Protein AF-X1EEY7-F1 (afdb_monomer_lite)

InterPro domains:
  IPR001732 UDP-glucose/GDP-mannose dehydrogenase, N-terminal [PF03721] (3-115)
  IPR008927 6-phosphogluconate dehydrogenase-like, C-terminal domain superfamily [SSF48179] (132-230)
  IPR014026 UDP-glucose/GDP-mannose dehydrogenase, dimerisation [PF00984] (133-224)
  IPR017476 UDP-glucose/GDP-mannose dehydrogenase [PIRSF000124] (6-259)
  IPR017476 UDP-glucose/GDP-mannose dehydrogenase [TIGR03026] (6-259)
  IPR028357 UDP-glucose 6-dehydrogenase, bacterial type [PIRSF500134] (2-259)
  IPR036220 UDP-glucose/GDP-mannose dehydrogenase, C-terminal domain superfamily [SSF52413] (233-259)
  IPR036291 NAD(P)-binding domain superfamily [SSF51735] (4-137)

Organism: NCBI:txid412755

Structure (mmCIF, N/CA/C/O backbone):
data_AF-X1EEY7-F1
#
_entry.id   AF-X1EEY7-F1
#
loop_
_atom_site.group_PDB
_atom_site.id
_atom_site.type_symbol
_atom_site.label_atom_id
_atom_site.label_alt_id
_atom_site.label_comp_id
_atom_site.label_asym_id
_atom_site.label_entity_id
_atom_site.label_seq_id
_atom_site.pdbx_PDB_ins_code
_atom_site.Cartn_x
_atom_site.Cartn_y
_atom_site.Cartn_z
_atom_site.occupancy
_atom_site.B_iso_or_equiv
_atom_site.auth_seq_id
_atom_site.auth_comp_id
_atom_site.auth_asym_id
_atom_site.auth_atom_id
_atom_site.pdbx_PDB_model_num
ATOM 1 N N . ASP A 1 1 ? -15.183 20.661 12.993 1.00 86.81 1 ASP A N 1
ATOM 2 C CA . ASP A 1 1 ? -13.852 20.521 13.622 1.00 86.81 1 ASP A CA 1
ATOM 3 C C . ASP A 1 1 ? -13.669 19.060 14.043 1.00 86.81 1 ASP A C 1
ATOM 5 O O . ASP A 1 1 ? -14.588 18.268 13.832 1.00 86.81 1 ASP A O 1
ATOM 9 N N . ILE A 1 2 ? -12.498 18.681 14.572 1.00 89.62 2 ILE A N 1
ATOM 10 C CA . ILE A 1 2 ? -12.224 17.289 14.979 1.00 89.62 2 ILE A CA 1
ATOM 11 C C . ILE A 1 2 ? -13.184 16.852 16.090 1.00 89.62 2 ILE A C 1
ATOM 13 O O . ILE A 1 2 ? -13.829 15.814 15.960 1.00 89.62 2 ILE A O 1
ATOM 17 N N . ARG A 1 3 ? -13.357 17.686 17.124 1.00 94.25 3 ARG A N 1
ATOM 18 C CA . ARG A 1 3 ? -14.270 17.434 18.246 1.00 94.25 3 ARG A CA 1
ATOM 19 C C . ARG A 1 3 ? -15.671 17.030 17.790 1.00 94.25 3 ARG A C 1
ATOM 21 O O . ARG A 1 3 ? -16.150 15.960 18.153 1.00 94.25 3 ARG A O 1
ATOM 28 N N . GLY A 1 4 ? -16.319 17.847 16.958 1.00 95.31 4 GLY A N 1
ATOM 29 C CA . GLY A 1 4 ? -17.667 17.555 16.476 1.00 95.31 4 GLY A CA 1
ATOM 30 C C . GLY A 1 4 ? -17.740 16.284 15.625 1.00 95.31 4 GLY A C 1
ATOM 31 O O . GLY A 1 4 ? -18.769 15.610 15.635 1.00 95.31 4 GLY A O 1
ATOM 32 N N . GLY A 1 5 ? -16.661 15.944 14.910 1.00 94.81 5 GLY A N 1
ATOM 33 C CA . GLY A 1 5 ? -16.537 14.684 14.178 1.00 94.81 5 GLY A CA 1
ATOM 34 C C . GLY A 1 5 ? -16.484 13.472 15.109 1.00 94.81 5 GLY A C 1
ATOM 35 O O . GLY A 1 5 ? -17.208 12.504 14.885 1.00 94.81 5 GLY A O 1
ATOM 36 N N . VAL A 1 6 ? -15.695 13.543 16.182 1.00 95.88 6 VAL A N 1
ATOM 37 C CA . VAL A 1 6 ? -15.567 12.471 17.184 1.00 95.88 6 VAL A CA 1
ATOM 38 C C . VAL A 1 6 ? -16.873 12.283 17.954 1.00 95.88 6 VAL A C 1
ATOM 40 O O . VAL A 1 6 ? -17.399 11.171 18.034 1.00 95.88 6 VAL A O 1
ATOM 43 N N . GLU A 1 7 ? -17.447 13.371 18.470 1.00 95.44 7 GLU A N 1
ATOM 44 C CA . GLU A 1 7 ? -18.619 13.311 19.346 1.00 95.44 7 GLU A CA 1
ATOM 45 C C . GLU A 1 7 ? -19.857 12.717 18.646 1.00 95.44 7 GLU A C 1
ATOM 47 O O . GLU A 1 7 ? -20.638 12.009 19.288 1.00 95.44 7 GLU A O 1
ATOM 52 N N . LYS A 1 8 ? -20.020 12.961 17.336 1.00 96.81 8 LYS A N 1
ATOM 53 C CA . LYS A 1 8 ? -21.195 12.556 16.535 1.00 96.81 8 LYS A CA 1
ATOM 54 C C . LYS A 1 8 ? -21.055 11.221 15.807 1.00 96.81 8 LYS A C 1
ATOM 56 O O . LYS A 1 8 ? -22.048 10.724 15.280 1.00 96.81 8 LYS A O 1
ATOM 61 N N . SER A 1 9 ? -19.853 10.659 15.739 1.00 97.00 9 SER A N 1
ATOM 62 C CA . SER A 1 9 ? -19.590 9.458 14.938 1.00 97.00 9 SER A CA 1
ATOM 63 C C . SER A 1 9 ? -19.430 8.233 15.825 1.00 97.00 9 SER A C 1
ATOM 65 O O . SER A 1 9 ? -18.922 8.347 16.933 1.00 97.00 9 SER A O 1
ATOM 67 N N . LEU A 1 10 ? -19.839 7.057 15.346 1.00 97.62 10 LEU A N 1
ATOM 68 C CA . LEU A 1 10 ? -19.473 5.777 15.969 1.00 97.62 10 LEU A CA 1
ATOM 69 C C . LEU A 1 10 ? -18.104 5.294 15.470 1.00 97.62 10 LEU A C 1
ATOM 71 O O . LEU A 1 10 ? -17.319 4.759 16.245 1.00 97.62 10 LEU A O 1
ATOM 75 N N . VAL A 1 11 ? -17.814 5.514 14.185 1.00 98.19 11 VAL A N 1
ATOM 76 C CA . VAL A 1 11 ? -16.543 5.167 13.538 1.00 98.19 11 VAL A CA 1
ATOM 77 C C . VAL A 1 11 ? -15.822 6.450 13.140 1.00 98.19 11 VAL A C 1
ATOM 79 O O . VAL A 1 11 ? -16.415 7.312 12.493 1.00 98.19 11 VAL A O 1
ATOM 82 N N . VAL A 1 12 ? -14.547 6.574 13.504 1.00 98.00 12 VAL A N 1
ATOM 83 C CA . VAL A 1 12 ? -13.694 7.719 13.163 1.00 98.00 12 VAL A CA 1
ATOM 84 C C . VAL A 1 12 ? -12.530 7.224 12.314 1.00 98.00 12 VAL A C 1
ATOM 86 O O . VAL A 1 12 ? -11.718 6.429 12.782 1.00 98.00 12 VAL A O 1
ATOM 89 N N . PHE A 1 13 ? -12.445 7.686 11.065 1.00 98.19 13 PHE A N 1
ATOM 90 C CA . PHE A 1 13 ? -11.353 7.313 10.168 1.00 98.19 13 PHE A CA 1
ATOM 91 C C . PHE A 1 13 ? -10.156 8.252 10.302 1.00 98.19 13 PHE A C 1
ATOM 93 O O . PHE A 1 13 ? -10.288 9.462 10.123 1.00 98.19 13 PHE A O 1
ATOM 100 N N . ILE A 1 14 ? -8.973 7.678 10.513 1.00 97.94 14 ILE A N 1
ATOM 101 C CA . ILE A 1 14 ? -7.696 8.381 10.377 1.00 97.94 14 ILE A CA 1
ATOM 102 C C . ILE A 1 14 ? -7.201 8.162 8.946 1.00 97.94 14 ILE A C 1
ATOM 104 O O . ILE A 1 14 ? -6.784 7.061 8.587 1.00 97.94 14 ILE A O 1
ATOM 108 N N . ALA A 1 15 ? -7.300 9.203 8.118 1.00 96.81 15 ALA A N 1
ATOM 109 C CA . ALA A 1 15 ? -6.970 9.167 6.689 1.00 96.81 15 ALA A CA 1
ATOM 110 C C . ALA A 1 15 ? -5.992 10.284 6.279 1.00 96.81 15 ALA A C 1
ATOM 112 O O . ALA A 1 15 ? -6.011 10.763 5.147 1.00 96.81 15 ALA A O 1
ATOM 113 N N . VAL A 1 16 ? -5.156 10.731 7.217 1.00 96.31 16 VAL A N 1
ATOM 114 C CA . VAL A 1 16 ? -4.113 11.736 6.970 1.00 96.31 16 VAL A CA 1
ATOM 115 C C . VAL A 1 16 ? -2.926 11.139 6.212 1.00 96.31 16 VAL A C 1
ATOM 117 O O . VAL A 1 16 ? -2.696 9.927 6.234 1.00 96.31 16 VAL A O 1
ATOM 120 N N . GLY A 1 17 ? -2.157 11.990 5.536 1.00 91.62 17 GLY A N 1
ATOM 121 C CA . GLY A 1 17 ? -0.940 11.573 4.846 1.00 91.62 17 GLY A CA 1
ATOM 122 C C . GLY A 1 17 ? 0.158 11.124 5.814 1.00 91.62 17 GLY A C 1
ATOM 123 O O . GLY A 1 17 ? 0.281 11.639 6.922 1.00 91.62 17 GLY A O 1
ATOM 124 N N . THR A 1 18 ? 0.980 10.180 5.364 1.00 90.44 18 THR A N 1
ATOM 125 C CA . THR A 1 18 ? 2.138 9.642 6.100 1.00 90.44 18 THR A CA 1
ATOM 126 C C . THR A 1 18 ? 3.408 9.802 5.257 1.00 90.44 18 THR A C 1
ATOM 128 O O . THR A 1 18 ? 3.919 8.813 4.738 1.00 90.44 18 THR A O 1
ATOM 131 N N . PRO A 1 19 ? 3.875 11.027 4.961 1.00 88.06 19 PRO A N 1
ATOM 132 C CA . PRO A 1 19 ? 4.985 11.237 4.025 1.00 88.06 19 PRO A CA 1
ATOM 133 C C . PRO A 1 19 ? 6.255 10.483 4.452 1.00 88.06 19 PRO A C 1
ATOM 135 O O . PRO A 1 19 ? 6.424 10.152 5.624 1.00 88.06 19 PRO A O 1
ATOM 138 N N . SER A 1 20 ? 7.147 10.193 3.505 1.00 84.56 20 SER A N 1
ATOM 139 C CA . SER A 1 20 ? 8.456 9.620 3.837 1.00 84.56 20 SER A CA 1
ATOM 140 C C . SER A 1 20 ? 9.342 10.651 4.533 1.00 84.56 20 SER A C 1
ATOM 142 O O . SER A 1 20 ? 9.378 11.815 4.132 1.00 84.56 20 SER A O 1
ATOM 144 N N . ARG A 1 21 ? 10.089 10.208 5.542 1.00 86.31 21 ARG A N 1
ATOM 145 C CA . ARG A 1 21 ? 11.216 10.939 6.127 1.00 86.31 21 ARG A CA 1
ATOM 146 C C . ARG A 1 21 ? 12.471 10.774 5.266 1.00 86.31 21 ARG A C 1
ATOM 148 O O . ARG A 1 21 ? 12.496 9.967 4.338 1.00 86.31 21 ARG A O 1
ATOM 155 N N . GLU A 1 22 ? 13.519 11.533 5.587 1.00 81.75 22 GLU A N 1
ATOM 156 C CA . GLU A 1 22 ? 14.812 11.476 4.883 1.00 81.75 22 GLU A CA 1
ATOM 157 C C . GLU A 1 22 ? 15.462 10.084 4.933 1.00 81.75 22 GLU A C 1
ATOM 159 O O . GLU A 1 22 ? 16.119 9.679 3.978 1.00 81.75 22 GLU A O 1
ATOM 164 N N . ASP A 1 23 ? 15.239 9.336 6.016 1.00 78.81 23 ASP A N 1
ATOM 165 C CA . ASP A 1 23 ? 15.723 7.962 6.199 1.00 78.81 23 ASP A CA 1
ATOM 166 C C . ASP A 1 23 ? 14.853 6.899 5.498 1.00 78.81 23 ASP A C 1
ATOM 168 O O . ASP A 1 23 ? 15.197 5.721 5.508 1.00 78.81 23 ASP A O 1
ATOM 172 N N . GLY A 1 24 ? 13.749 7.306 4.861 1.00 77.12 24 GLY A N 1
ATOM 173 C CA . GLY A 1 24 ? 12.798 6.423 4.186 1.00 77.12 24 GLY A CA 1
ATOM 174 C C . GLY A 1 24 ? 11.622 5.958 5.051 1.00 77.12 24 GLY A C 1
ATOM 175 O O . GLY A 1 24 ? 10.662 5.409 4.499 1.00 77.12 24 GLY A O 1
ATOM 176 N N . SER A 1 25 ? 11.638 6.234 6.358 1.00 82.88 25 SER A N 1
ATOM 177 C CA . SER A 1 25 ? 10.576 5.818 7.282 1.00 82.88 25 SER A CA 1
ATOM 178 C C . SER A 1 25 ? 9.286 6.605 7.063 1.00 82.88 25 SER A C 1
ATOM 180 O O . SER A 1 25 ? 9.287 7.707 6.509 1.00 82.88 25 SER A O 1
ATOM 182 N N . ALA A 1 26 ? 8.151 6.052 7.494 1.00 87.50 26 ALA A N 1
ATOM 183 C CA . ALA A 1 26 ? 6.881 6.767 7.434 1.00 87.50 26 ALA A CA 1
ATOM 184 C C . ALA A 1 26 ? 6.789 7.809 8.558 1.00 87.50 26 ALA A C 1
ATOM 186 O O . ALA A 1 26 ? 6.989 7.502 9.735 1.00 87.50 26 ALA A O 1
ATOM 187 N N . ASP A 1 27 ? 6.419 9.039 8.215 1.00 91.50 27 ASP A N 1
ATOM 188 C CA . ASP A 1 27 ? 6.186 10.082 9.200 1.00 91.50 27 ASP A CA 1
ATOM 189 C C . ASP A 1 27 ? 4.789 9.972 9.825 1.00 91.50 27 ASP A 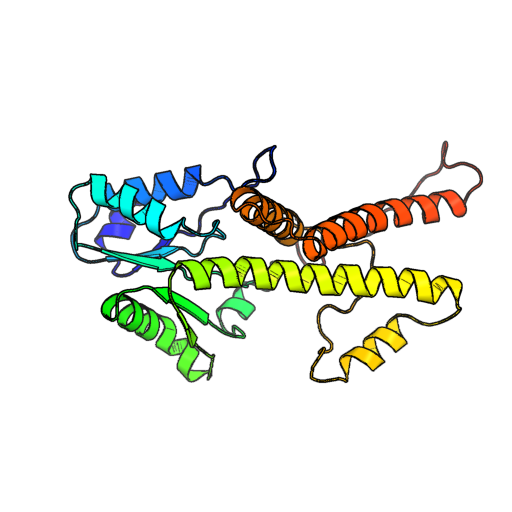C 1
ATOM 191 O O . ASP A 1 27 ? 3.773 10.242 9.181 1.00 91.50 27 ASP A O 1
ATOM 195 N N . LEU A 1 28 ? 4.752 9.586 11.102 1.00 95.12 28 LEU A N 1
ATOM 196 C CA . LEU A 1 28 ? 3.519 9.349 11.859 1.00 95.12 28 LEU A CA 1
ATOM 197 C C . LEU A 1 28 ? 3.003 10.564 12.642 1.00 95.12 28 LEU A C 1
ATOM 199 O O . LEU A 1 28 ? 1.960 10.454 13.277 1.00 95.12 28 LEU A O 1
ATOM 203 N N . ARG A 1 29 ? 3.669 11.727 12.582 1.00 96.69 29 ARG A N 1
ATOM 204 C CA . ARG A 1 29 ? 3.283 12.914 13.377 1.00 96.69 29 ARG A CA 1
ATOM 205 C C . ARG A 1 29 ? 1.808 13.289 13.219 1.00 96.69 29 ARG A C 1
ATOM 207 O O . ARG A 1 29 ? 1.121 13.480 14.212 1.00 96.69 29 ARG A O 1
ATOM 214 N N . TYR A 1 30 ? 1.300 13.299 11.988 1.00 96.56 30 TYR A N 1
ATOM 215 C CA . TYR A 1 30 ? -0.105 13.621 11.721 1.00 96.56 30 TYR A CA 1
ATOM 216 C C . TYR A 1 30 ? -1.076 12.565 12.264 1.00 96.56 30 TYR A C 1
ATOM 218 O O . TYR A 1 30 ? -2.175 12.898 12.699 1.00 96.56 30 TYR A O 1
ATOM 226 N N . VAL A 1 31 ? -0.685 11.287 12.235 1.00 97.62 31 VAL A N 1
ATOM 227 C CA . VAL A 1 31 ? -1.483 10.191 12.805 1.00 97.62 31 VAL A CA 1
ATOM 228 C C . VAL A 1 31 ? -1.536 10.329 14.325 1.00 97.62 31 VAL A C 1
ATOM 230 O O . VAL A 1 31 ? -2.613 10.220 14.904 1.00 97.62 31 VAL A O 1
ATOM 233 N N . ASP A 1 32 ? -0.396 10.629 14.948 1.00 97.94 32 ASP A N 1
ATOM 234 C CA . ASP A 1 32 ? -0.280 10.829 16.392 1.00 97.94 32 ASP A CA 1
ATOM 235 C C . ASP A 1 32 ? -1.102 12.035 16.868 1.00 97.94 32 ASP A C 1
ATOM 237 O O . ASP A 1 32 ? -1.829 11.930 17.852 1.00 97.94 32 ASP A O 1
ATOM 241 N N . GLU A 1 33 ? -1.029 13.162 16.152 1.00 97.25 33 GLU A N 1
ATOM 242 C CA . GLU A 1 33 ? -1.806 14.375 16.442 1.00 97.25 33 GLU A CA 1
ATOM 243 C C . GLU A 1 33 ? -3.316 14.115 16.362 1.00 97.25 33 GLU A C 1
ATOM 245 O O . GLU A 1 33 ? -4.068 14.514 17.252 1.00 97.25 33 GLU A O 1
ATOM 250 N N . VAL A 1 34 ? -3.772 13.405 15.323 1.00 97.38 34 VAL A N 1
ATOM 251 C CA . VAL A 1 34 ? -5.188 13.041 15.186 1.00 97.38 34 VAL A CA 1
ATOM 252 C C . VAL A 1 34 ? -5.614 12.057 16.276 1.00 97.38 34 VAL A C 1
ATOM 254 O O . VAL A 1 34 ? -6.701 12.211 16.825 1.00 97.38 34 VAL A O 1
AT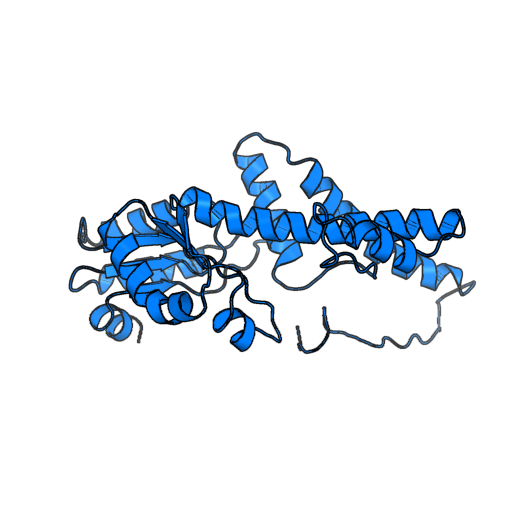OM 257 N N . ALA A 1 35 ? -4.783 11.069 16.617 1.00 97.44 35 ALA A N 1
ATOM 258 C CA . ALA A 1 35 ? -5.074 10.129 17.698 1.00 97.44 35 ALA A CA 1
ATOM 259 C C . ALA A 1 35 ? -5.196 10.839 19.058 1.00 97.44 35 ALA A C 1
ATOM 261 O O . ALA A 1 35 ? -6.116 10.542 19.820 1.00 97.44 35 ALA A O 1
ATOM 262 N N . ASP A 1 36 ? -4.317 11.806 19.338 1.00 97.38 36 ASP A N 1
ATOM 263 C CA . ASP A 1 36 ? -4.363 12.611 20.561 1.00 97.38 36 ASP A CA 1
ATOM 264 C C . ASP A 1 36 ? -5.651 13.442 20.641 1.00 97.38 36 ASP A C 1
ATOM 266 O O . ASP A 1 36 ? -6.349 13.411 21.654 1.00 97.38 36 ASP A O 1
ATOM 270 N N . GLU A 1 37 ? -6.029 14.115 19.550 1.00 96.81 37 GLU A N 1
ATOM 271 C CA . GLU A 1 37 ? -7.287 14.865 19.488 1.00 96.81 37 GLU A CA 1
ATOM 272 C C . GLU A 1 37 ? -8.516 13.958 19.615 1.00 96.81 37 GLU A C 1
ATOM 274 O O . GLU A 1 37 ? -9.473 14.321 20.296 1.00 96.81 37 GLU A O 1
ATOM 279 N N . ILE A 1 38 ? -8.505 12.760 19.018 1.00 96.69 38 ILE A N 1
ATOM 280 C CA . ILE A 1 38 ? -9.591 11.795 19.223 1.00 96.69 38 ILE A CA 1
ATOM 281 C C . ILE A 1 38 ? -9.718 11.467 20.711 1.00 96.69 38 ILE A C 1
ATOM 283 O O . ILE A 1 38 ? -10.820 11.585 21.245 1.00 96.69 38 ILE A O 1
ATOM 287 N N . GLY A 1 39 ? -8.612 11.130 21.383 1.00 96.19 39 GLY A N 1
ATOM 288 C CA . GLY A 1 39 ? -8.602 10.807 22.810 1.00 96.19 39 GLY A CA 1
ATOM 289 C C . GLY A 1 39 ? -9.163 11.922 23.694 1.00 96.19 39 GLY A C 1
ATOM 290 O O . GLY A 1 39 ? -9.991 11.644 24.559 1.00 96.19 39 GLY A O 1
ATOM 291 N N . ARG A 1 40 ? -8.805 13.185 23.425 1.00 95.56 40 ARG A N 1
ATOM 292 C CA . ARG A 1 40 ? -9.319 14.358 24.163 1.00 95.56 40 ARG A CA 1
ATOM 293 C C . ARG A 1 40 ? -10.832 14.541 24.067 1.00 95.56 40 ARG A C 1
ATOM 295 O O . ARG A 1 40 ? -11.436 15.081 24.991 1.00 95.56 40 ARG A O 1
ATOM 302 N N . HIS A 1 41 ? -11.435 14.139 22.947 1.00 95.94 41 HIS A N 1
ATOM 303 C CA . HIS A 1 41 ? -12.849 14.402 22.644 1.00 95.94 41 HIS A CA 1
ATOM 304 C C . HIS A 1 41 ? -13.726 13.144 22.686 1.00 95.94 41 HIS A C 1
ATOM 306 O O . HIS A 1 41 ? -14.882 13.189 22.255 1.00 95.94 41 HIS A O 1
ATOM 312 N N . LEU A 1 42 ? -13.214 12.015 23.190 1.00 95.62 42 LEU A N 1
ATOM 313 C CA . LEU A 1 42 ? -14.015 10.806 23.373 1.00 95.62 42 LEU A CA 1
ATOM 314 C C . LEU A 1 42 ? -15.174 11.067 24.346 1.00 95.62 42 LEU A C 1
ATOM 316 O O . LEU A 1 42 ? -14.983 11.475 25.487 1.00 95.62 42 LEU A O 1
ATOM 320 N N . ASN A 1 43 ? -16.398 10.790 23.892 1.00 94.12 43 ASN A N 1
ATOM 321 C CA . ASN A 1 43 ? -17.637 11.002 24.650 1.00 94.12 43 ASN A CA 1
ATOM 322 C C . ASN A 1 43 ? -18.489 9.726 24.798 1.00 94.12 43 ASN A C 1
ATOM 324 O O . ASN A 1 43 ? -19.680 9.797 25.096 1.00 94.12 43 ASN A O 1
ATOM 328 N N . GLY A 1 44 ? -17.900 8.560 24.538 1.00 94.94 44 GLY A N 1
ATOM 329 C CA . GLY A 1 44 ? -18.561 7.256 24.525 1.00 94.94 44 GLY A CA 1
ATOM 330 C C . GLY A 1 44 ? -17.776 6.261 23.676 1.00 94.94 44 GLY A C 1
ATOM 331 O O . GLY A 1 44 ? -16.727 6.616 23.144 1.00 94.94 44 GLY A O 1
ATOM 332 N N . TYR A 1 45 ? -18.290 5.036 23.534 1.00 97.31 45 TYR A N 1
ATOM 333 C CA . TYR A 1 45 ? -17.617 4.003 22.744 1.00 97.31 45 TYR A CA 1
ATOM 334 C C . TYR A 1 45 ? -17.448 4.419 21.271 1.00 97.31 45 TYR A C 1
ATOM 336 O O . TYR A 1 45 ? -18.428 4.828 20.638 1.00 97.31 45 TYR A O 1
ATOM 344 N N . LYS A 1 46 ? -16.234 4.280 20.721 1.00 97.75 46 LYS A N 1
ATOM 345 C CA . LYS A 1 46 ? -15.907 4.549 19.307 1.00 97.75 46 LYS A CA 1
ATOM 346 C C . LYS A 1 46 ? -15.075 3.432 18.677 1.00 97.75 46 LYS A C 1
ATOM 348 O O . LYS A 1 46 ? -14.319 2.741 19.347 1.00 97.75 46 LYS A O 1
ATOM 353 N N . VAL A 1 47 ? -15.133 3.326 17.356 1.00 98.31 47 VAL A N 1
ATOM 354 C CA . VAL A 1 47 ? -14.171 2.555 16.560 1.00 98.31 47 VAL A CA 1
ATOM 355 C C . VAL A 1 47 ? -13.238 3.529 15.847 1.00 98.31 47 VAL A C 1
ATOM 357 O O . VAL A 1 47 ? -13.684 4.329 15.025 1.00 98.31 47 VAL A O 1
ATOM 360 N N . ILE A 1 48 ? -11.946 3.472 16.154 1.00 98.19 48 ILE A N 1
ATOM 361 C CA . ILE A 1 48 ? -10.914 4.301 15.524 1.00 98.19 48 ILE A CA 1
ATOM 362 C C . ILE A 1 48 ? -10.288 3.487 14.393 1.00 98.19 48 ILE A C 1
ATOM 364 O O . ILE A 1 48 ? -9.546 2.539 14.639 1.00 98.19 48 ILE A O 1
ATOM 368 N N . ALA A 1 49 ? -10.617 3.834 13.150 1.00 98.38 49 ALA A N 1
ATOM 369 C CA . ALA A 1 49 ? -10.227 3.081 11.965 1.00 98.38 49 ALA A CA 1
ATOM 370 C C . ALA A 1 49 ? -9.106 3.784 11.187 1.00 98.38 49 ALA A C 1
ATOM 372 O O . ALA A 1 49 ? -9.314 4.814 10.544 1.00 98.38 49 ALA A O 1
ATOM 373 N N . THR A 1 50 ? -7.913 3.206 11.182 1.00 98.44 50 THR A N 1
ATOM 374 C CA . THR A 1 50 ? -6.776 3.728 10.425 1.00 98.44 50 THR A CA 1
ATOM 375 C C . THR A 1 50 ? -6.885 3.326 8.959 1.00 98.44 50 THR A C 1
ATOM 377 O O . THR A 1 50 ? -6.778 2.151 8.609 1.00 98.44 50 THR A O 1
ATOM 380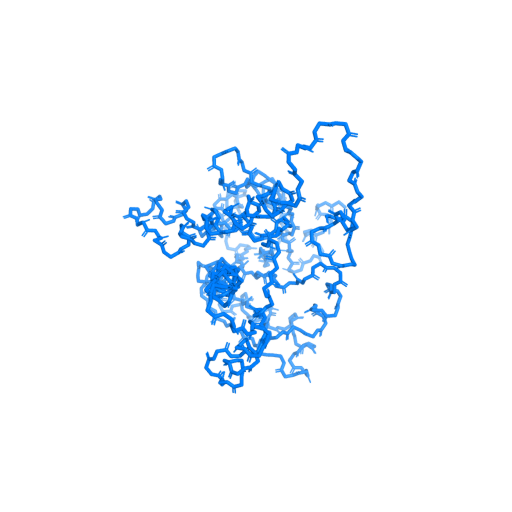 N N . LYS A 1 51 ? -7.109 4.322 8.098 1.00 97.56 51 LYS A N 1
ATOM 381 C CA . LYS A 1 51 ? -7.101 4.201 6.635 1.00 97.56 51 LYS A CA 1
ATOM 382 C C . LYS A 1 51 ? -5.731 4.535 6.044 1.00 97.56 51 LYS A C 1
ATOM 384 O O . LYS A 1 51 ? -5.353 3.966 5.022 1.00 97.56 51 LYS A O 1
ATOM 389 N N . SER A 1 52 ? -5.021 5.473 6.676 1.00 96.00 52 SER A N 1
ATOM 390 C CA . SER A 1 52 ? -3.664 5.879 6.314 1.00 96.00 52 SER A CA 1
ATOM 391 C C . SER A 1 52 ? -2.742 4.668 6.172 1.00 96.00 52 SER A C 1
ATOM 393 O O . SER A 1 52 ? -2.785 3.751 6.991 1.00 96.00 52 SER A O 1
ATOM 395 N N 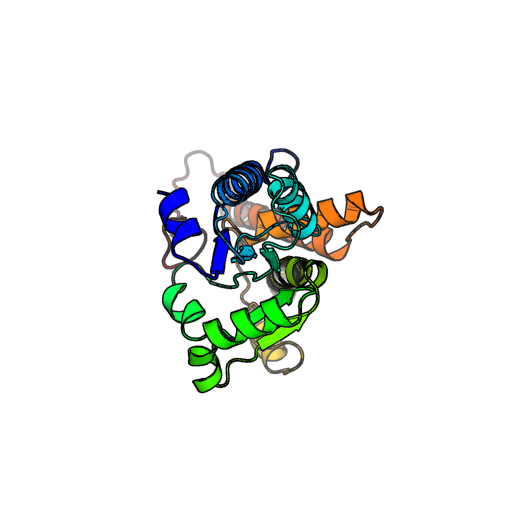. THR A 1 53 ? -1.870 4.675 5.162 1.00 93.12 53 THR A N 1
ATOM 396 C CA . THR A 1 53 ? -0.798 3.677 5.063 1.00 93.12 53 THR A CA 1
ATOM 397 C C . THR A 1 53 ? 0.213 3.936 6.173 1.00 93.12 53 THR A C 1
ATOM 399 O O . THR A 1 53 ? 0.923 4.943 6.137 1.00 93.12 53 THR A O 1
ATOM 402 N N . VAL A 1 54 ? 0.256 3.052 7.162 1.00 94.69 54 VAL A N 1
ATOM 403 C CA . VAL A 1 54 ? 1.081 3.183 8.367 1.00 94.69 54 VAL A CA 1
ATOM 404 C C . VAL A 1 54 ? 1.900 1.912 8.598 1.00 94.69 54 VAL A C 1
ATOM 406 O O . VAL A 1 54 ? 1.389 0.836 8.279 1.00 94.69 54 VAL A O 1
ATOM 409 N N . PRO A 1 55 ? 3.128 2.001 9.153 1.00 92.50 55 PRO A N 1
ATOM 410 C CA . PRO A 1 55 ? 3.943 0.844 9.521 1.00 92.50 55 PRO A CA 1
ATOM 411 C C . PRO A 1 55 ? 3.225 -0.114 10.472 1.00 92.50 55 PRO A C 1
ATOM 413 O O . PRO A 1 55 ? 2.314 0.283 11.204 1.00 92.50 55 PRO A O 1
ATOM 416 N N . ILE A 1 56 ? 3.685 -1.366 10.492 1.00 94.00 56 ILE A N 1
ATOM 417 C CA . ILE A 1 56 ? 3.153 -2.395 11.384 1.00 94.00 56 ILE A CA 1
ATOM 418 C C . ILE A 1 56 ? 3.361 -1.965 12.847 1.00 94.00 56 ILE A C 1
ATOM 420 O O . ILE A 1 56 ? 4.439 -1.502 13.210 1.00 94.00 56 ILE A O 1
ATOM 424 N N . GLY A 1 57 ? 2.325 -2.113 13.676 1.00 93.12 57 GLY A N 1
ATOM 425 C CA . GLY A 1 57 ? 2.325 -1.720 15.091 1.00 93.12 57 GLY A CA 1
ATOM 426 C C . GLY A 1 57 ? 1.795 -0.305 15.345 1.00 93.12 57 GLY A C 1
ATOM 427 O O . GLY A 1 57 ? 1.705 0.134 16.494 1.00 93.12 57 GLY A O 1
ATOM 428 N N . THR A 1 58 ? 1.388 0.420 14.300 1.00 96.12 58 THR A N 1
ATOM 429 C CA . THR A 1 58 ? 0.806 1.760 14.467 1.00 96.12 58 THR A CA 1
ATOM 430 C C . THR A 1 58 ? -0.542 1.704 15.185 1.00 96.12 58 THR A C 1
ATOM 432 O O . THR A 1 58 ? -0.857 2.613 15.952 1.00 96.12 58 THR A O 1
ATOM 435 N N . GLY A 1 59 ? -1.322 0.635 15.018 1.00 97.00 59 GLY A N 1
ATOM 436 C CA . GLY A 1 59 ? -2.538 0.442 15.808 1.00 97.00 59 GLY A CA 1
ATOM 437 C C . GLY A 1 59 ? -2.300 0.436 17.326 1.00 97.00 59 GLY A C 1
ATOM 438 O O . GLY A 1 59 ? -3.030 1.109 18.057 1.00 97.00 59 GLY A O 1
ATOM 439 N N . ASP A 1 60 ? -1.242 -0.228 17.798 1.00 96.44 60 ASP A N 1
ATOM 440 C CA . ASP A 1 60 ? -0.871 -0.237 19.222 1.00 96.44 60 ASP A CA 1
ATOM 441 C C . ASP A 1 60 ? -0.382 1.139 19.684 1.00 96.44 60 ASP A C 1
ATOM 443 O O . ASP A 1 60 ? -0.711 1.597 20.780 1.00 96.44 60 ASP A O 1
ATOM 447 N N . ARG A 1 61 ? 0.348 1.851 18.818 1.00 97.44 61 ARG A N 1
ATOM 448 C CA . ARG A 1 61 ? 0.758 3.238 19.070 1.00 97.44 61 ARG A CA 1
ATOM 449 C C . ARG A 1 61 ? -0.449 4.159 19.254 1.00 97.44 61 ARG A C 1
ATOM 451 O O . ARG A 1 61 ? -0.484 4.917 20.222 1.00 97.44 61 ARG A O 1
ATOM 458 N N . ILE A 1 62 ? -1.436 4.084 18.358 1.00 97.56 62 ILE A N 1
ATOM 459 C CA . ILE A 1 62 ? -2.679 4.866 18.440 1.00 97.56 62 ILE A CA 1
ATOM 460 C C . ILE A 1 62 ? -3.415 4.538 19.736 1.00 97.56 62 ILE A C 1
ATOM 462 O O . ILE A 1 62 ? -3.810 5.453 20.456 1.00 97.56 62 ILE A O 1
ATOM 466 N N . ARG A 1 63 ? -3.544 3.247 20.066 1.00 97.00 63 ARG A N 1
ATOM 467 C CA . ARG A 1 63 ? -4.157 2.798 21.319 1.00 97.00 63 ARG A CA 1
ATOM 468 C C . ARG A 1 63 ? -3.493 3.457 22.529 1.00 97.00 63 ARG A C 1
ATOM 470 O O . ARG A 1 63 ? -4.174 4.134 23.293 1.00 97.00 63 ARG A O 1
ATOM 477 N N . GLY A 1 64 ? -2.168 3.366 22.631 1.00 96.88 64 GLY A N 1
ATOM 478 C CA . GLY A 1 64 ? -1.418 3.959 23.737 1.00 96.88 64 GLY A CA 1
ATOM 479 C C . GLY A 1 64 ? -1.461 5.492 23.788 1.00 96.88 64 GLY A C 1
ATOM 480 O O . GLY A 1 64 ? -1.261 6.068 24.854 1.00 96.88 64 GLY A O 1
ATOM 481 N N . ILE A 1 65 ? -1.707 6.188 22.672 1.00 97.44 65 ILE A N 1
ATOM 482 C CA . ILE A 1 65 ? -1.929 7.645 22.671 1.00 97.44 65 ILE A CA 1
ATOM 483 C C . ILE A 1 65 ? -3.310 7.973 23.242 1.00 97.44 65 ILE A C 1
ATOM 485 O O . ILE A 1 65 ? -3.420 8.832 24.113 1.00 97.44 65 ILE A O 1
ATOM 489 N N . VAL A 1 66 ? -4.348 7.274 22.784 1.00 96.81 66 VAL A N 1
ATOM 490 C CA . VAL A 1 66 ? -5.736 7.520 23.197 1.00 96.81 66 VAL A CA 1
ATOM 491 C C . VAL A 1 66 ? -5.951 7.164 24.675 1.00 96.81 66 VAL A C 1
ATOM 493 O O . VAL A 1 66 ? -6.600 7.919 25.396 1.00 96.81 66 VAL A O 1
ATOM 496 N N . GLU A 1 67 ? -5.349 6.075 25.164 1.00 95.75 67 GLU A N 1
ATOM 497 C CA . GLU A 1 67 ? -5.446 5.634 26.569 1.00 95.75 67 GLU A CA 1
ATOM 498 C C . GLU A 1 67 ? -4.876 6.657 27.569 1.00 95.75 67 GLU A C 1
ATOM 500 O O . GLU A 1 67 ? -5.363 6.757 28.695 1.00 95.75 67 GLU A O 1
ATOM 505 N N . LYS A 1 68 ? -3.926 7.516 27.161 1.00 95.81 68 LYS A N 1
ATOM 506 C CA . LYS A 1 68 ? -3.392 8.595 28.024 1.00 95.81 68 LYS A CA 1
ATOM 507 C C . LYS A 1 68 ? -4.454 9.596 28.477 1.00 95.81 68 LYS A C 1
ATOM 509 O O . LYS A 1 68 ? -4.238 10.293 29.466 1.00 95.81 68 LYS A O 1
ATOM 514 N N . HIS A 1 69 ? -5.587 9.659 27.781 1.00 94.75 69 HIS A N 1
ATOM 515 C CA . HIS A 1 69 ? -6.717 10.522 28.127 1.00 94.75 69 HIS A CA 1
ATOM 516 C C . HIS A 1 69 ? -7.713 9.854 29.091 1.00 94.75 69 HIS A C 1
ATOM 518 O O . HIS A 1 69 ? -8.782 10.401 29.342 1.00 94.75 69 HIS A O 1
ATOM 524 N N . GLY A 1 70 ? -7.378 8.684 29.656 1.00 84.44 70 GLY A N 1
ATOM 525 C CA . GLY A 1 70 ? -8.223 7.970 30.623 1.00 84.44 70 GLY A CA 1
ATOM 526 C C . GLY A 1 70 ? -9.456 7.317 29.994 1.00 84.44 70 GLY A C 1
ATOM 527 O O . GLY A 1 70 ? -10.458 7.093 30.670 1.00 84.44 70 GLY A O 1
ATOM 528 N N . ALA A 1 71 ? -9.396 7.039 28.691 1.00 80.69 71 ALA A N 1
ATOM 529 C CA . ALA A 1 71 ? -10.495 6.501 27.897 1.00 80.69 71 ALA A CA 1
ATOM 530 C C . ALA A 1 71 ? -10.424 4.972 27.726 1.00 80.69 71 ALA A C 1
ATOM 532 O O . ALA A 1 71 ? -10.890 4.424 26.720 1.00 80.69 71 ALA A O 1
ATOM 533 N N . ASP A 1 72 ? -9.835 4.273 28.699 1.00 78.56 72 ASP A N 1
ATOM 534 C CA . ASP A 1 72 ? -9.710 2.818 28.680 1.00 78.56 72 ASP A CA 1
ATOM 535 C C . ASP A 1 72 ? -11.089 2.171 28.474 1.00 78.56 72 ASP A C 1
ATOM 537 O O . ASP A 1 72 ? -12.062 2.505 29.155 1.00 78.56 72 ASP A O 1
ATOM 541 N N . LYS A 1 73 ? -11.185 1.222 27.534 1.00 82.75 73 LYS A N 1
ATOM 542 C CA . LYS A 1 73 ? -12.429 0.515 27.145 1.00 82.75 73 LYS A CA 1
ATOM 543 C C . LYS A 1 73 ? -13.501 1.368 26.449 1.00 82.75 73 LYS A C 1
ATOM 545 O O . LYS A 1 73 ? -14.569 0.842 26.137 1.00 82.75 73 LYS A O 1
ATOM 550 N N . LEU A 1 74 ? -13.246 2.646 26.166 1.00 92.50 74 LEU A N 1
ATOM 551 C CA . LEU A 1 74 ? -14.159 3.500 25.391 1.00 92.50 74 LEU A CA 1
ATOM 552 C C . LEU A 1 74 ? -13.879 3.462 23.886 1.00 92.50 74 LEU A C 1
ATOM 554 O O . LEU A 1 74 ? -14.471 4.228 23.129 1.00 92.50 74 LEU A O 1
ATOM 558 N N . PHE A 1 75 ? -12.984 2.597 23.420 1.00 97.31 75 PHE A N 1
ATOM 559 C CA . PHE A 1 75 ? -12.723 2.479 21.997 1.00 97.31 75 PHE A CA 1
ATOM 560 C C . PHE A 1 75 ? -12.084 1.149 21.613 1.00 97.31 75 PHE A C 1
ATOM 562 O O . PHE A 1 75 ? -11.482 0.462 22.438 1.00 97.31 75 PHE A O 1
ATOM 569 N N . ASP A 1 76 ? -12.168 0.846 20.323 1.00 97.88 76 ASP A N 1
ATOM 570 C CA . ASP A 1 76 ? -11.361 -0.170 19.660 1.00 97.88 76 ASP A CA 1
ATOM 571 C C . ASP A 1 76 ? -10.584 0.441 18.494 1.00 97.88 76 ASP A C 1
ATOM 573 O O . ASP A 1 76 ? -11.070 1.348 17.813 1.00 97.88 76 ASP A O 1
ATOM 577 N N . VAL A 1 77 ? -9.379 -0.077 18.250 1.00 97.88 77 VAL A N 1
ATOM 578 C CA . VAL A 1 77 ? -8.555 0.296 17.096 1.00 97.88 77 VAL A CA 1
ATOM 579 C C . VAL A 1 77 ? -8.738 -0.729 15.987 1.00 97.88 77 VAL A C 1
ATOM 581 O O . VAL A 1 77 ? -8.709 -1.936 16.225 1.00 97.88 77 VAL A O 1
ATOM 584 N N . VAL A 1 78 ? -8.907 -0.231 14.766 1.00 98.56 78 VAL A N 1
ATOM 585 C CA . VAL A 1 78 ? -9.051 -1.029 13.551 1.00 98.56 78 VAL A CA 1
ATOM 586 C C . VAL A 1 78 ? -8.047 -0.543 12.514 1.00 98.56 78 VAL A C 1
ATOM 588 O O . VAL A 1 78 ? -7.965 0.649 12.238 1.00 98.56 78 VAL A O 1
ATOM 591 N N . SER A 1 79 ? -7.330 -1.456 11.869 1.00 98.50 79 SER A N 1
ATOM 592 C CA . SER A 1 79 ? -6.619 -1.175 10.622 1.00 98.50 79 SER A CA 1
ATOM 593 C C . SER A 1 79 ? -7.534 -1.486 9.438 1.00 98.50 79 SER A C 1
ATOM 595 O O . SER A 1 79 ? -8.029 -2.602 9.282 1.00 98.50 79 SER A O 1
ATOM 597 N N . ASN A 1 80 ? -7.807 -0.490 8.600 1.00 98.31 80 ASN A N 1
ATOM 598 C CA . ASN A 1 80 ? -8.644 -0.624 7.413 1.00 98.31 80 ASN A CA 1
ATOM 599 C C . ASN A 1 80 ? -7.947 0.018 6.204 1.00 98.31 80 ASN A C 1
ATOM 601 O O . ASN A 1 80 ? -8.375 1.077 5.737 1.00 98.31 80 ASN A O 1
ATOM 605 N N . PRO A 1 81 ? -6.875 -0.605 5.684 1.00 97.06 81 PRO A N 1
ATOM 606 C CA . PRO A 1 81 ? -6.055 -0.005 4.640 1.00 97.06 81 PRO A CA 1
ATOM 607 C C . PRO A 1 81 ? -6.858 0.278 3.366 1.00 97.06 81 PRO A C 1
ATOM 609 O O . PRO A 1 81 ? -7.817 -0.421 3.020 1.00 97.06 81 PRO A O 1
ATOM 612 N N . GLU A 1 82 ? -6.448 1.316 2.643 1.00 93.44 82 GLU A N 1
ATOM 613 C CA . GLU A 1 82 ? -6.983 1.647 1.324 1.00 93.44 82 GLU A CA 1
ATOM 614 C C . GLU A 1 82 ? -6.201 0.956 0.195 1.00 93.44 82 GLU A C 1
ATOM 616 O O . GLU A 1 82 ? -5.051 0.553 0.360 1.00 93.44 82 GLU A O 1
ATOM 621 N N . PHE A 1 83 ? -6.828 0.791 -0.970 1.00 93.69 83 PHE A N 1
ATOM 622 C CA . PHE A 1 83 ? -6.191 0.230 -2.170 1.00 93.69 83 PHE A CA 1
ATOM 623 C C . PHE A 1 83 ? -6.653 0.948 -3.437 1.00 93.69 83 PHE A C 1
ATOM 625 O O . PHE A 1 83 ? -6.814 0.333 -4.494 1.00 93.69 83 PHE A O 1
ATOM 632 N N . LEU A 1 84 ? -6.939 2.233 -3.288 1.00 87.06 84 LEU A N 1
ATOM 633 C CA . LEU A 1 84 ? -7.450 3.094 -4.330 1.00 87.06 84 LEU A CA 1
ATOM 634 C C . LEU A 1 84 ? -6.300 3.471 -5.257 1.00 87.06 84 LEU A C 1
ATOM 636 O O . LEU A 1 84 ? -5.154 3.639 -4.836 1.00 87.06 84 LEU A O 1
ATOM 640 N N . ARG A 1 85 ? -6.598 3.613 -6.543 1.00 83.56 85 ARG A N 1
ATOM 641 C CA . ARG A 1 85 ? -5.653 4.186 -7.493 1.00 83.56 85 ARG A CA 1
ATOM 642 C C . ARG A 1 85 ? -6.068 5.619 -7.751 1.00 83.56 85 ARG A C 1
ATOM 644 O O . ARG A 1 85 ? -7.216 5.914 -8.073 1.00 83.56 85 ARG A O 1
ATOM 651 N N . GLU A 1 86 ? -5.100 6.512 -7.655 1.00 79.25 86 GLU A N 1
ATOM 652 C CA . GLU A 1 86 ? -5.292 7.905 -8.041 1.00 79.25 86 GLU A CA 1
ATOM 653 C C . GLU A 1 86 ? -5.774 8.011 -9.501 1.00 79.25 86 GLU A C 1
ATOM 655 O O . GLU A 1 86 ? -5.380 7.200 -10.343 1.00 79.25 86 GLU A O 1
ATOM 660 N N . GLY A 1 87 ? -6.685 8.942 -9.780 1.00 79.62 87 GLY A N 1
ATOM 661 C CA . GLY A 1 87 ? -7.406 9.028 -11.056 1.00 79.62 87 GLY A CA 1
ATOM 662 C C . GLY A 1 87 ? -8.612 8.079 -11.195 1.00 79.62 87 GLY A C 1
ATOM 663 O O . GLY A 1 87 ? -9.443 8.297 -12.070 1.00 79.62 87 GLY A O 1
ATOM 664 N N . SER A 1 88 ? -8.770 7.069 -10.327 1.00 84.06 88 SER A N 1
ATOM 665 C CA . SER A 1 88 ? -9.947 6.172 -10.294 1.00 84.06 88 SER A CA 1
ATOM 666 C C . SER A 1 88 ? -10.481 5.909 -8.879 1.00 84.06 88 SER A C 1
ATOM 668 O O . SER A 1 88 ? -11.175 4.923 -8.642 1.00 84.06 88 SER A O 1
ATOM 670 N N . ALA A 1 89 ? -10.174 6.793 -7.925 1.00 85.50 89 ALA A N 1
ATOM 671 C CA . ALA A 1 89 ? -10.423 6.562 -6.502 1.00 85.50 89 ALA A CA 1
ATOM 672 C C . ALA A 1 89 ? -11.909 6.359 -6.150 1.00 85.50 89 ALA A C 1
ATOM 674 O O . ALA A 1 89 ? -12.221 5.514 -5.316 1.00 85.50 89 ALA A O 1
ATOM 675 N N . ILE A 1 90 ? -12.826 7.090 -6.799 1.00 87.00 90 ILE A N 1
ATOM 676 C CA . ILE A 1 90 ? -14.274 6.943 -6.563 1.00 87.00 90 ILE A CA 1
ATOM 677 C C . ILE A 1 90 ? -14.749 5.550 -6.994 1.00 87.00 90 ILE A C 1
ATOM 679 O O . ILE A 1 90 ? -15.442 4.874 -6.238 1.00 87.00 90 ILE A O 1
ATOM 683 N N . GLU A 1 91 ? -14.358 5.102 -8.190 1.00 86.88 91 GLU A N 1
ATOM 684 C CA . GLU A 1 91 ? -14.732 3.779 -8.698 1.00 86.88 91 GLU A CA 1
ATOM 685 C C . GLU A 1 91 ? -14.121 2.666 -7.843 1.00 86.88 91 GLU A C 1
ATOM 687 O O . GLU A 1 91 ? -14.834 1.753 -7.433 1.00 86.88 91 GLU A O 1
ATOM 692 N N . ASP A 1 92 ? -12.833 2.776 -7.507 1.00 87.19 92 ASP A N 1
ATOM 693 C CA . ASP A 1 92 ? -12.138 1.788 -6.679 1.00 87.19 92 ASP A CA 1
ATOM 694 C C . ASP A 1 92 ? -12.725 1.713 -5.254 1.00 87.19 92 ASP A C 1
ATOM 696 O O . ASP A 1 92 ? -12.683 0.650 -4.636 1.00 87.19 92 ASP A O 1
ATOM 700 N N . PHE A 1 93 ? -13.294 2.808 -4.730 1.00 89.44 93 PHE A N 1
ATOM 701 C CA . PHE A 1 93 ? -13.971 2.825 -3.430 1.00 89.44 93 PHE A CA 1
ATOM 702 C C . PHE A 1 93 ? -15.374 2.216 -3.499 1.00 89.44 93 PHE A C 1
ATOM 704 O O . PHE A 1 93 ? -15.759 1.460 -2.609 1.00 89.44 93 PHE A O 1
ATOM 711 N N . LEU A 1 94 ? -16.136 2.536 -4.550 1.00 88.12 94 LEU A N 1
ATOM 712 C CA . LEU A 1 94 ? -17.489 2.014 -4.740 1.00 88.12 94 LEU A CA 1
ATOM 713 C C . LEU A 1 94 ? -17.492 0.548 -5.177 1.00 88.12 94 LEU A C 1
ATOM 715 O O . LEU A 1 94 ? -18.461 -0.150 -4.913 1.00 88.12 94 LEU A O 1
ATOM 719 N N . ARG A 1 95 ? -16.446 0.064 -5.853 1.00 88.56 95 ARG A N 1
ATOM 720 C CA . ARG A 1 95 ? -16.340 -1.317 -6.353 1.00 88.56 95 ARG A CA 1
ATOM 721 C C . ARG A 1 95 ? -14.951 -1.905 -6.081 1.00 88.56 95 ARG A C 1
ATOM 723 O O . ARG A 1 95 ? -14.208 -2.203 -7.021 1.00 88.56 95 ARG A O 1
ATOM 730 N N . PRO A 1 96 ? -14.561 -2.072 -4.807 1.00 92.06 96 PRO A N 1
ATOM 731 C CA . PRO A 1 96 ? -13.235 -2.567 -4.484 1.00 92.06 96 PRO A CA 1
ATOM 732 C C . PRO A 1 96 ? -13.130 -4.068 -4.777 1.00 92.06 96 PRO A C 1
ATOM 734 O O . PRO A 1 96 ? -14.079 -4.827 -4.614 1.00 92.06 96 PRO A O 1
ATOM 737 N N . ASN A 1 97 ? -11.926 -4.538 -5.119 1.00 91.94 97 ASN A N 1
ATOM 738 C CA . ASN A 1 97 ? -11.679 -5.981 -5.275 1.00 91.94 97 ASN A CA 1
ATOM 739 C C . ASN A 1 97 ? -11.840 -6.759 -3.950 1.00 91.94 97 ASN A C 1
ATOM 741 O O . ASN A 1 97 ? -12.033 -7.970 -3.969 1.00 91.94 97 ASN A O 1
ATOM 745 N N . ARG A 1 98 ? -11.660 -6.072 -2.812 1.00 94.94 98 ARG A N 1
ATOM 746 C CA . ARG A 1 98 ? -11.868 -6.549 -1.434 1.00 94.94 98 ARG A CA 1
ATOM 747 C C . ARG A 1 98 ? -11.783 -5.389 -0.446 1.00 94.94 98 ARG A C 1
ATOM 749 O O . ARG A 1 98 ? -11.100 -4.400 -0.728 1.00 94.94 98 ARG A O 1
ATOM 756 N N . VAL A 1 99 ? -12.356 -5.578 0.736 1.00 96.50 99 VAL A N 1
ATOM 757 C CA . VAL A 1 99 ? -12.138 -4.743 1.927 1.00 96.50 99 VAL A CA 1
ATOM 758 C C . VAL A 1 99 ? -11.346 -5.545 2.959 1.00 96.50 99 VAL A C 1
ATOM 760 O O . VAL A 1 99 ? -11.640 -6.715 3.183 1.00 96.50 99 VAL A O 1
ATOM 763 N N . VAL A 1 100 ? -10.340 -4.933 3.587 1.00 98.12 100 VAL A N 1
ATOM 764 C CA . VAL A 1 100 ? -9.536 -5.559 4.652 1.00 98.12 100 VAL A CA 1
ATOM 765 C C . VAL A 1 100 ? -9.871 -4.889 5.979 1.00 98.12 100 VAL A C 1
ATOM 767 O O . VAL A 1 100 ? -9.815 -3.665 6.066 1.00 98.12 100 VAL A O 1
ATOM 770 N N . ILE A 1 101 ? -10.222 -5.669 6.998 1.00 98.38 101 ILE A N 1
ATOM 771 C CA . ILE A 1 101 ? -10.542 -5.198 8.349 1.00 98.38 101 ILE A CA 1
ATOM 772 C C . ILE A 1 101 ? -9.632 -5.944 9.328 1.00 98.38 101 ILE A C 1
ATOM 774 O O . ILE A 1 101 ? -9.793 -7.143 9.542 1.00 98.38 101 ILE A O 1
ATOM 778 N N . GLY A 1 102 ? -8.661 -5.231 9.890 1.00 98.38 102 GLY A N 1
ATOM 779 C CA . GLY A 1 102 ? -7.769 -5.700 10.942 1.00 98.38 102 GLY A CA 1
ATOM 780 C C . GLY A 1 102 ? -8.249 -5.227 12.305 1.00 98.38 102 GLY A C 1
ATOM 781 O O . GLY A 1 102 ? -8.195 -4.028 12.551 1.00 98.38 102 GLY A O 1
ATOM 782 N N . ALA A 1 103 ? -8.716 -6.115 13.174 1.00 97.62 103 ALA A N 1
ATOM 783 C CA . ALA A 1 103 ? -9.206 -5.762 14.505 1.00 97.62 103 ALA A CA 1
ATOM 784 C C . ALA A 1 103 ? -9.174 -6.977 15.439 1.00 97.62 103 ALA A C 1
ATOM 786 O O . ALA A 1 103 ? -9.380 -8.101 14.985 1.00 97.62 103 ALA A O 1
ATOM 787 N N . ASP A 1 104 ? -8.981 -6.744 16.738 1.00 93.31 104 ASP A N 1
ATOM 788 C CA . ASP A 1 104 ? -8.954 -7.819 17.747 1.00 93.31 104 ASP A CA 1
ATOM 789 C C . ASP A 1 104 ? -10.299 -7.989 18.480 1.00 93.31 104 ASP A C 1
ATOM 791 O O . ASP A 1 104 ? -10.542 -9.006 19.123 1.00 93.31 104 ASP A O 1
ATOM 795 N N . SER A 1 105 ? -11.193 -7.001 18.369 1.00 96.06 105 SER A N 1
ATOM 796 C CA . SER A 1 105 ? -12.506 -6.970 19.023 1.00 96.06 105 SER A CA 1
ATOM 797 C C . SER A 1 105 ? -13.616 -7.415 18.072 1.00 96.06 105 SER A C 1
ATOM 799 O O . SER A 1 105 ? -13.807 -6.832 17.001 1.00 96.06 105 SER A O 1
ATOM 801 N N . GLU A 1 106 ? -14.410 -8.408 18.486 1.00 96.94 106 GLU A N 1
ATOM 802 C CA . GLU A 1 106 ? -15.595 -8.851 17.736 1.00 96.94 106 GLU A CA 1
ATOM 803 C C . GLU A 1 106 ? -16.618 -7.721 17.554 1.00 96.94 106 GLU A C 1
ATOM 805 O O . GLU A 1 106 ? -17.243 -7.617 16.496 1.00 96.94 106 GLU A O 1
ATOM 810 N N . GLN A 1 107 ? -16.749 -6.832 18.547 1.00 97.50 107 GLN A N 1
ATOM 811 C CA . GLN A 1 107 ? -17.633 -5.668 18.479 1.00 97.50 107 GLN A CA 1
ATOM 812 C C . GLN A 1 107 ? -17.185 -4.700 17.377 1.00 97.50 107 GLN A C 1
ATOM 814 O O . GLN A 1 107 ? -18.001 -4.284 16.552 1.00 97.50 107 GLN A O 1
ATOM 819 N N . ALA A 1 108 ? -15.889 -4.386 17.315 1.00 97.81 108 ALA A N 1
ATOM 820 C CA . ALA A 1 108 ? -15.339 -3.517 16.279 1.00 97.81 108 ALA A CA 1
ATOM 821 C C . ALA A 1 108 ? -15.493 -4.134 14.881 1.00 97.81 108 ALA A C 1
ATOM 823 O O . ALA A 1 108 ? -15.878 -3.444 13.935 1.00 97.81 108 ALA A O 1
ATOM 824 N N . ILE A 1 109 ? -15.261 -5.446 14.752 1.00 98.00 109 ILE A N 1
ATOM 825 C CA . ILE A 1 109 ? -15.472 -6.185 13.500 1.00 98.00 109 ILE A CA 1
ATOM 826 C C . ILE A 1 109 ? -16.936 -6.088 13.062 1.00 98.00 109 ILE A C 1
ATOM 828 O O . ILE A 1 109 ? -17.197 -5.782 11.899 1.00 98.00 109 ILE A O 1
ATOM 832 N N . ALA A 1 110 ? -17.890 -6.324 13.965 1.00 97.56 110 ALA A N 1
ATOM 833 C CA . ALA A 1 110 ? -19.316 -6.251 13.654 1.00 97.56 110 ALA A CA 1
ATOM 834 C C . ALA A 1 110 ? -19.725 -4.850 13.1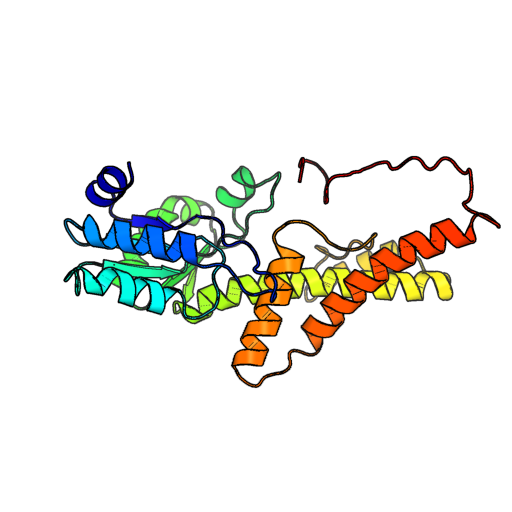73 1.00 97.56 110 ALA A C 1
ATOM 836 O O . ALA A 1 110 ? -20.366 -4.732 12.129 1.00 97.56 110 ALA A O 1
ATOM 837 N N . ILE A 1 111 ? -19.279 -3.796 13.866 1.00 98.06 111 ILE A N 1
ATOM 838 C CA . ILE A 1 111 ? -19.542 -2.398 13.486 1.00 98.06 111 ILE A CA 1
ATOM 839 C C . ILE A 1 111 ? -18.958 -2.083 12.103 1.00 98.06 111 ILE A C 1
ATOM 841 O O . ILE A 1 111 ? -19.633 -1.498 11.258 1.00 98.06 111 ILE A O 1
ATOM 845 N N . MET A 1 112 ? -17.718 -2.497 11.834 1.00 97.81 112 MET A N 1
ATOM 846 C CA . MET A 1 112 ? -17.082 -2.250 10.538 1.00 97.81 112 MET A CA 1
ATOM 847 C C . MET A 1 112 ? -17.731 -3.057 9.406 1.00 97.81 112 MET A C 1
ATOM 849 O O . MET A 1 112 ? -17.797 -2.578 8.275 1.00 97.81 112 MET A O 1
ATOM 853 N N . ARG A 1 113 ? -18.235 -4.267 9.679 1.00 95.19 113 ARG A N 1
ATOM 854 C CA . ARG A 1 113 ? -18.994 -5.056 8.695 1.00 95.19 113 ARG A CA 1
ATOM 855 C C . ARG A 1 113 ? -20.326 -4.403 8.354 1.00 95.19 113 ARG A C 1
ATOM 857 O O . ARG A 1 113 ? -20.670 -4.378 7.177 1.00 95.19 113 ARG A O 1
ATOM 864 N N . ASP A 1 114 ? -21.031 -3.875 9.349 1.00 95.44 114 ASP A N 1
ATOM 865 C CA . ASP A 1 114 ? -22.284 -3.145 9.142 1.00 95.44 114 ASP A CA 1
ATOM 866 C C . ASP A 1 114 ? -22.051 -1.870 8.318 1.00 95.44 114 ASP A C 1
ATOM 868 O O . ASP A 1 114 ? -22.725 -1.638 7.316 1.00 95.44 114 ASP A O 1
ATOM 872 N N . LEU A 1 115 ? -20.987 -1.120 8.632 1.00 95.62 115 LEU A N 1
ATOM 873 C CA . LEU A 1 115 ? -20.565 0.045 7.847 1.00 95.62 115 LEU A CA 1
ATOM 874 C C . LEU A 1 115 ? -20.332 -0.296 6.362 1.00 95.62 115 LEU A C 1
ATOM 876 O O . LEU A 1 115 ? -20.678 0.490 5.480 1.00 95.62 115 LEU A O 1
ATOM 880 N N . TYR A 1 116 ? -19.753 -1.465 6.078 1.00 94.50 116 TYR A N 1
ATOM 881 C CA . TYR A 1 116 ? -19.489 -1.943 4.719 1.00 94.50 116 TYR A CA 1
ATOM 882 C C . TYR A 1 116 ? -20.609 -2.816 4.124 1.00 94.50 116 TYR A C 1
ATOM 884 O O . TYR A 1 116 ? -20.454 -3.314 3.005 1.00 94.50 116 TYR A O 1
ATOM 892 N N . ALA A 1 117 ? -21.754 -2.970 4.797 1.00 89.69 117 ALA A N 1
ATOM 893 C CA . ALA A 1 117 ? -22.870 -3.793 4.323 1.00 89.69 117 ALA A CA 1
ATOM 894 C C . ALA A 1 117 ? -23.369 -3.430 2.906 1.00 89.69 117 ALA A C 1
ATOM 896 O O . ALA A 1 117 ? -23.653 -4.351 2.135 1.00 89.69 117 ALA A O 1
ATOM 897 N N . PRO A 1 118 ? -23.402 -2.149 2.473 1.00 88.44 118 PRO A N 1
ATOM 898 C CA . PRO A 1 118 ? -23.767 -1.815 1.095 1.00 88.44 118 PRO A CA 1
ATOM 899 C C . PRO A 1 118 ? -22.831 -2.419 0.033 1.00 88.44 118 PRO A C 1
ATOM 901 O O . PRO A 1 118 ? -23.274 -2.702 -1.077 1.00 88.44 118 PRO A O 1
ATOM 904 N N . LEU A 1 119 ? -21.553 -2.652 0.359 1.00 82.31 119 LEU A N 1
ATOM 905 C CA . LEU A 1 119 ? -20.597 -3.297 -0.552 1.00 82.31 119 LEU A CA 1
ATOM 906 C C . LEU A 1 119 ? -20.768 -4.819 -0.591 1.00 82.31 119 LEU A C 1
ATOM 908 O O . LEU A 1 119 ? -20.501 -5.445 -1.617 1.00 82.31 119 LEU A O 1
ATOM 912 N N . TYR A 1 120 ? -21.253 -5.419 0.499 1.00 65.94 120 TYR A N 1
ATOM 913 C CA . TYR A 1 120 ? -21.581 -6.844 0.542 1.00 65.94 120 TYR A CA 1
ATOM 914 C C . TYR A 1 120 ? -22.688 -7.206 -0.459 1.00 65.94 120 TYR A C 1
ATOM 916 O O . TYR A 1 120 ? -22.632 -8.268 -1.073 1.00 65.94 120 TYR A O 1
ATOM 924 N N . LEU A 1 121 ? -23.636 -6.294 -0.711 1.00 68.81 121 LEU A N 1
ATOM 925 C CA . LEU A 1 121 ? -24.662 -6.456 -1.754 1.00 68.81 121 LEU A CA 1
ATOM 926 C C . LEU A 1 121 ? -24.079 -6.549 -3.174 1.00 68.81 121 LEU A C 1
ATOM 928 O O . LEU A 1 121 ? -24.749 -7.035 -4.079 1.00 68.81 121 LEU A O 1
ATOM 932 N N . MET A 1 122 ? -22.836 -6.102 -3.371 1.00 74.69 122 MET A N 1
ATOM 933 C CA . MET A 1 122 ? -22.081 -6.259 -4.618 1.00 74.69 122 MET A CA 1
ATOM 934 C C . MET A 1 122 ? -21.093 -7.433 -4.559 1.00 74.69 122 MET A C 1
ATOM 936 O O . MET A 1 122 ? -20.137 -7.461 -5.330 1.00 74.69 122 MET A O 1
ATOM 940 N N . GLU A 1 123 ? -21.281 -8.361 -3.615 1.00 82.62 123 GLU A N 1
ATOM 941 C CA . GLU A 1 123 ? -20.431 -9.540 -3.397 1.00 82.62 123 GLU A CA 1
ATOM 942 C C . GLU A 1 123 ? -18.947 -9.195 -3.182 1.00 82.62 123 GLU A C 1
ATOM 944 O O . GLU A 1 123 ? -18.055 -10.005 -3.436 1.00 82.62 123 GLU A O 1
ATOM 949 N N . THR A 1 124 ? -18.660 -7.984 -2.690 1.00 88.81 124 THR A N 1
ATOM 950 C CA . THR A 1 124 ? -17.292 -7.568 -2.378 1.00 88.81 124 THR A CA 1
ATOM 951 C C . THR A 1 124 ? -16.751 -8.417 -1.221 1.00 88.81 124 THR A C 1
ATOM 953 O O . THR A 1 124 ? -17.315 -8.376 -0.122 1.00 88.81 124 THR A O 1
ATOM 956 N N . PRO A 1 125 ? -15.634 -9.145 -1.405 1.00 92.94 125 PRO A N 1
ATOM 957 C CA . PRO A 1 125 ? -15.041 -9.932 -0.333 1.00 92.94 125 PRO A CA 1
ATOM 958 C C . PRO A 1 125 ? -14.555 -9.045 0.820 1.00 92.94 125 PRO A C 1
ATOM 960 O O . PRO A 1 125 ? -13.849 -8.057 0.601 1.00 92.94 125 PRO A O 1
ATOM 963 N N . ILE A 1 126 ? -14.883 -9.428 2.056 1.00 94.44 126 ILE A N 1
ATOM 964 C CA . ILE A 1 126 ? -14.358 -8.801 3.275 1.00 94.44 126 ILE A CA 1
ATOM 965 C C . ILE A 1 126 ? -13.376 -9.773 3.932 1.00 94.44 126 ILE A C 1
ATOM 967 O O . ILE A 1 126 ? -13.749 -10.883 4.308 1.00 94.44 126 ILE A O 1
ATOM 971 N N . VAL A 1 127 ? -12.123 -9.347 4.074 1.00 97.00 127 VAL A N 1
ATOM 972 C CA . VAL A 1 127 ? -11.055 -10.092 4.747 1.00 97.00 127 VAL A CA 1
ATOM 973 C C . VAL A 1 127 ? -10.930 -9.570 6.172 1.00 97.00 127 VAL A C 1
ATOM 975 O O . VAL A 1 127 ? -10.593 -8.404 6.369 1.00 97.00 127 VAL A O 1
ATOM 978 N N . ILE A 1 128 ? -11.200 -10.430 7.151 1.00 97.69 128 ILE A N 1
ATOM 979 C CA . ILE A 1 128 ? -11.086 -10.119 8.581 1.00 97.69 128 ILE A CA 1
ATOM 980 C C . ILE A 1 128 ? -9.791 -10.736 9.107 1.00 97.69 128 ILE A C 1
ATOM 982 O O . ILE A 1 128 ? -9.499 -11.894 8.816 1.00 97.69 128 ILE A O 1
ATOM 986 N N . THR A 1 129 ? -9.010 -9.962 9.852 1.00 98.31 129 THR A N 1
ATOM 987 C CA . THR A 1 129 ? -7.715 -10.376 10.408 1.00 98.31 129 THR A CA 1
ATOM 988 C C . THR A 1 129 ? -7.370 -9.534 11.645 1.00 98.31 129 THR A C 1
ATOM 990 O O . THR A 1 129 ? -8.160 -8.678 12.031 1.00 98.31 129 THR A O 1
ATOM 993 N N . ASN A 1 130 ? -6.212 -9.749 12.277 1.00 97.75 130 ASN A N 1
ATOM 994 C CA . ASN A 1 130 ? -5.699 -8.844 13.315 1.00 97.75 130 ASN A CA 1
ATOM 995 C C . ASN A 1 130 ? -5.114 -7.547 12.717 1.00 97.75 130 ASN A C 1
ATOM 997 O O . ASN A 1 130 ? -4.847 -7.460 11.514 1.00 97.75 130 ASN A O 1
ATOM 1001 N N . VAL A 1 131 ? -4.905 -6.537 13.564 1.00 97.81 131 VAL A N 1
ATOM 1002 C CA . VAL A 1 131 ? -4.435 -5.199 13.159 1.00 97.81 131 VAL A CA 1
ATOM 1003 C C . VAL A 1 131 ? -3.108 -5.262 12.392 1.00 97.81 131 VAL A C 1
ATOM 1005 O O . VAL A 1 131 ? -3.035 -4.784 11.257 1.00 97.81 131 VAL A O 1
ATOM 1008 N N . ALA A 1 132 ? -2.098 -5.929 12.958 1.00 96.69 132 ALA A N 1
ATOM 1009 C CA . ALA A 1 132 ? -0.761 -6.036 12.369 1.00 96.69 132 ALA A CA 1
ATOM 1010 C C . ALA A 1 132 ? -0.772 -6.693 10.976 1.00 96.69 132 ALA A C 1
ATOM 1012 O O . ALA A 1 132 ? -0.085 -6.254 10.052 1.00 96.69 132 ALA A O 1
ATOM 1013 N N . SER A 1 133 ? -1.592 -7.729 10.787 1.00 98.00 133 SER A N 1
ATOM 1014 C CA . SER A 1 133 ? -1.721 -8.406 9.493 1.00 98.00 133 SER A CA 1
ATOM 1015 C C . SER A 1 133 ? -2.392 -7.511 8.455 1.00 98.00 133 SER A C 1
ATOM 1017 O O . SER A 1 133 ? -1.989 -7.526 7.296 1.00 98.00 133 SER A O 1
ATOM 1019 N N . ALA A 1 134 ? -3.390 -6.710 8.838 1.00 98.25 134 ALA A N 1
ATOM 1020 C CA . ALA A 1 134 ? -4.015 -5.759 7.918 1.00 98.25 134 ALA A CA 1
ATOM 1021 C C . ALA A 1 134 ? -3.036 -4.660 7.474 1.00 98.25 134 ALA A C 1
ATOM 1023 O O . ALA A 1 134 ? -2.976 -4.355 6.281 1.00 98.25 134 ALA A O 1
ATOM 1024 N N . GLU A 1 135 ? -2.228 -4.128 8.396 1.00 97.06 135 GLU A N 1
ATOM 1025 C CA . GLU A 1 135 ? -1.142 -3.186 8.083 1.00 97.06 135 GLU A CA 1
ATOM 1026 C C . GLU A 1 135 ? -0.132 -3.822 7.107 1.00 97.06 135 GLU A C 1
ATOM 1028 O O . GLU A 1 135 ? 0.176 -3.249 6.058 1.00 97.06 135 GLU A O 1
ATOM 1033 N N . MET A 1 136 ? 0.299 -5.064 7.366 1.00 97.19 136 MET A N 1
ATOM 1034 C CA . MET A 1 136 ? 1.218 -5.798 6.487 1.00 97.19 136 MET A CA 1
ATOM 1035 C C . MET A 1 136 ? 0.630 -6.078 5.095 1.00 97.19 136 MET A C 1
ATOM 1037 O O . MET A 1 136 ? 1.334 -5.947 4.093 1.00 97.19 136 MET A O 1
ATOM 1041 N N . ILE A 1 137 ? -0.661 -6.422 4.990 1.00 97.94 137 ILE A N 1
ATOM 1042 C CA . ILE A 1 137 ? -1.320 -6.685 3.698 1.00 97.94 137 ILE A CA 1
ATOM 1043 C C . ILE A 1 137 ? -1.176 -5.484 2.754 1.00 97.94 137 ILE A C 1
ATOM 1045 O O . ILE A 1 137 ? -1.005 -5.682 1.545 1.00 97.94 137 ILE A O 1
ATOM 1049 N N . LYS A 1 138 ? -1.216 -4.247 3.269 1.00 96.19 138 LYS A N 1
ATOM 1050 C CA . LYS A 1 138 ? -1.030 -3.040 2.454 1.00 96.19 138 LYS A CA 1
ATOM 1051 C C . LYS A 1 138 ? 0.365 -2.982 1.834 1.00 96.19 138 LYS A C 1
ATOM 1053 O O . LYS A 1 138 ? 0.472 -2.894 0.607 1.00 96.19 138 LYS A O 1
ATOM 1058 N N . TYR A 1 139 ? 1.406 -3.099 2.655 1.00 95.62 139 TYR A N 1
ATOM 1059 C CA . TYR A 1 139 ? 2.793 -3.068 2.189 1.00 95.62 139 TYR A CA 1
ATOM 1060 C C . TYR A 1 139 ? 3.119 -4.235 1.263 1.00 95.62 139 TYR A C 1
ATOM 1062 O O . TYR A 1 139 ? 3.653 -4.020 0.177 1.00 95.62 139 TYR A O 1
ATOM 1070 N N . ALA A 1 140 ? 2.732 -5.455 1.639 1.00 97.00 140 ALA A N 1
ATOM 1071 C CA . ALA A 1 140 ? 2.964 -6.644 0.827 1.00 97.00 140 ALA A CA 1
ATOM 1072 C C . ALA A 1 140 ? 2.288 -6.538 -0.551 1.00 97.00 140 ALA A C 1
ATOM 1074 O O . ALA A 1 140 ? 2.894 -6.884 -1.565 1.00 97.00 140 ALA A O 1
ATOM 1075 N N . SER A 1 141 ? 1.062 -5.999 -0.611 1.00 97.06 141 SER A N 1
ATOM 1076 C CA . SER A 1 141 ? 0.355 -5.777 -1.880 1.00 97.06 141 SER A CA 1
ATOM 1077 C C . SER A 1 141 ? 1.111 -4.798 -2.782 1.00 97.06 141 SER A C 1
ATOM 1079 O O . SER A 1 141 ? 1.363 -5.108 -3.946 1.00 97.06 141 SER A O 1
ATOM 1081 N N . ASN A 1 142 ? 1.497 -3.631 -2.258 1.00 95.62 142 ASN A N 1
ATOM 1082 C CA . ASN A 1 142 ? 2.189 -2.610 -3.046 1.00 95.62 142 ASN A CA 1
ATOM 1083 C C . ASN A 1 142 ? 3.591 -3.068 -3.472 1.00 95.62 142 ASN A C 1
ATOM 1085 O O . ASN A 1 142 ? 3.964 -2.891 -4.632 1.00 95.62 142 ASN A O 1
ATOM 1089 N N . ALA A 1 143 ? 4.326 -3.740 -2.584 1.00 96.50 143 ALA A N 1
ATOM 1090 C CA . ALA A 1 143 ? 5.636 -4.298 -2.895 1.00 96.50 143 ALA A CA 1
ATOM 1091 C C . ALA A 1 143 ? 5.567 -5.377 -3.981 1.00 96.50 143 ALA A C 1
ATOM 1093 O O . ALA A 1 143 ? 6.397 -5.391 -4.888 1.00 96.50 143 ALA A O 1
ATOM 1094 N N . PHE A 1 144 ? 4.550 -6.243 -3.955 1.00 97.81 144 PHE A N 1
ATOM 1095 C CA . PHE A 1 144 ? 4.377 -7.253 -4.996 1.00 97.81 144 PHE A CA 1
ATOM 1096 C C . PHE A 1 144 ? 4.006 -6.638 -6.353 1.00 97.81 144 PHE A C 1
ATOM 1098 O O . PHE A 1 144 ? 4.518 -7.068 -7.386 1.00 97.81 144 PHE A O 1
ATOM 1105 N N . LEU A 1 145 ? 3.162 -5.602 -6.378 1.00 97.06 145 LEU A N 1
ATOM 1106 C CA . LEU A 1 145 ? 2.849 -4.879 -7.617 1.00 97.06 145 LEU A CA 1
ATOM 1107 C C . LEU A 1 145 ? 4.090 -4.190 -8.201 1.00 97.06 145 LEU A C 1
ATOM 1109 O O . LEU A 1 145 ? 4.320 -4.289 -9.408 1.00 97.06 145 LEU A O 1
ATOM 1113 N N . ALA A 1 146 ? 4.912 -3.562 -7.357 1.00 97.06 146 ALA A N 1
ATOM 1114 C CA . ALA A 1 146 ? 6.206 -3.012 -7.754 1.00 97.06 146 ALA A CA 1
ATOM 1115 C C . ALA A 1 146 ? 7.136 -4.109 -8.301 1.00 97.06 146 ALA A C 1
ATOM 1117 O O . ALA A 1 146 ? 7.742 -3.932 -9.358 1.00 97.06 146 ALA A O 1
ATOM 1118 N N . ALA A 1 147 ? 7.169 -5.279 -7.655 1.00 98.00 147 ALA A N 1
ATOM 1119 C CA . ALA A 1 147 ? 7.957 -6.420 -8.106 1.00 98.00 147 ALA A CA 1
ATOM 1120 C C . ALA A 1 147 ? 7.538 -6.917 -9.494 1.00 98.00 147 ALA A C 1
ATOM 1122 O O . ALA A 1 147 ? 8.404 -7.179 -10.325 1.00 98.00 147 ALA A O 1
ATOM 1123 N N . LYS A 1 148 ? 6.232 -6.987 -9.791 1.00 98.06 148 LYS A N 1
ATOM 1124 C CA . LYS A 1 148 ? 5.745 -7.351 -11.133 1.00 98.06 148 LYS A CA 1
ATOM 1125 C C . LYS A 1 148 ? 6.227 -6.371 -12.208 1.00 98.06 148 LYS A C 1
ATOM 1127 O O . LYS A 1 148 ? 6.633 -6.813 -13.283 1.00 98.06 148 LYS A O 1
ATOM 1132 N N . ILE A 1 149 ? 6.209 -5.067 -11.916 1.00 97.62 149 ILE A N 1
ATOM 1133 C CA . ILE A 1 149 ? 6.686 -4.025 -12.841 1.00 97.62 149 ILE A CA 1
ATOM 1134 C C . ILE A 1 149 ? 8.199 -4.143 -13.054 1.00 97.62 149 ILE A C 1
ATOM 1136 O O . ILE A 1 149 ? 8.658 -4.163 -14.196 1.00 97.62 149 ILE A O 1
ATOM 1140 N N . SER A 1 150 ? 8.980 -4.247 -11.977 1.00 97.94 150 SER A N 1
ATOM 1141 C CA . SER A 1 150 ? 10.436 -4.404 -12.075 1.00 97.94 150 SER A CA 1
ATOM 1142 C C . SER A 1 150 ? 10.808 -5.676 -12.838 1.00 97.94 150 SER A C 1
ATOM 1144 O O . SER A 1 150 ? 11.608 -5.616 -13.768 1.00 97.94 150 SER A O 1
ATOM 1146 N N . PHE A 1 151 ? 10.138 -6.794 -12.548 1.00 98.25 151 PHE A N 1
ATOM 1147 C CA . PHE A 1 151 ? 10.361 -8.059 -13.241 1.00 98.25 151 PHE A CA 1
ATOM 1148 C C . PHE A 1 151 ? 10.114 -7.944 -14.750 1.00 98.25 151 PHE A C 1
ATOM 1150 O O . PHE A 1 151 ? 10.965 -8.332 -15.551 1.00 98.25 151 PHE A O 1
ATOM 1157 N N . ILE A 1 152 ? 8.971 -7.384 -15.174 1.00 98.25 152 ILE A N 1
ATOM 1158 C CA . ILE A 1 152 ? 8.686 -7.269 -16.612 1.00 98.25 152 ILE A CA 1
ATOM 1159 C C . ILE A 1 152 ? 9.621 -6.270 -17.313 1.00 98.25 152 ILE A C 1
ATOM 1161 O O . ILE A 1 152 ? 9.930 -6.450 -18.491 1.00 98.25 152 ILE A O 1
ATOM 1165 N N . ASN A 1 153 ? 10.127 -5.257 -16.602 1.00 97.81 153 ASN A N 1
ATOM 1166 C CA . ASN A 1 153 ? 11.141 -4.341 -17.126 1.00 97.81 153 ASN A CA 1
ATOM 1167 C C . ASN A 1 153 ? 12.482 -5.040 -17.380 1.00 97.81 153 ASN A C 1
ATOM 1169 O O . ASN A 1 153 ? 13.097 -4.793 -18.419 1.00 97.81 153 ASN A O 1
ATOM 1173 N N . GLU A 1 154 ? 12.920 -5.941 -16.498 1.00 97.69 154 GLU A N 1
ATOM 1174 C CA . GLU A 1 154 ? 14.120 -6.754 -16.736 1.00 97.69 154 GLU A CA 1
ATOM 1175 C C . GLU A 1 154 ? 13.928 -7.719 -17.905 1.00 97.69 154 GLU A C 1
ATOM 1177 O O . GLU A 1 154 ? 14.791 -7.808 -18.780 1.00 97.69 154 GLU A O 1
ATOM 1182 N N . ILE A 1 155 ? 12.764 -8.372 -17.996 1.00 98.31 155 ILE A N 1
ATOM 1183 C CA . ILE A 1 155 ? 12.417 -9.184 -19.169 1.00 98.31 155 ILE A CA 1
ATOM 1184 C C . ILE A 1 155 ? 12.479 -8.336 -20.445 1.00 98.31 155 ILE A C 1
ATOM 1186 O O . ILE A 1 155 ? 13.032 -8.796 -21.441 1.00 98.31 155 ILE A O 1
ATOM 1190 N N . ALA A 1 156 ? 12.025 -7.077 -20.418 1.00 97.62 156 ALA A N 1
ATOM 1191 C CA . ALA A 1 156 ? 12.152 -6.166 -21.557 1.00 97.62 156 ALA A CA 1
ATOM 1192 C C . ALA A 1 156 ? 13.617 -5.921 -21.965 1.00 97.62 156 ALA A C 1
ATOM 1194 O O . ALA A 1 156 ? 13.913 -5.826 -23.155 1.00 97.62 156 ALA A O 1
ATOM 1195 N N . VAL A 1 157 ? 14.551 -5.835 -21.003 1.00 95.94 157 VAL A N 1
ATOM 1196 C CA . VAL A 1 157 ? 15.999 -5.761 -21.293 1.00 95.94 157 VAL A CA 1
ATOM 1197 C C . VAL A 1 157 ? 16.457 -6.994 -22.063 1.00 95.94 157 VAL A C 1
ATOM 1199 O O . VAL A 1 157 ? 17.164 -6.870 -23.063 1.00 95.94 157 VAL A O 1
ATOM 1202 N N . VAL A 1 158 ? 16.068 -8.180 -21.597 1.00 97.88 158 VAL A N 1
ATOM 1203 C CA . VAL A 1 158 ? 16.450 -9.444 -22.234 1.00 97.88 158 VAL A CA 1
ATOM 1204 C C . VAL A 1 158 ? 15.852 -9.525 -23.636 1.00 97.88 158 VAL A C 1
ATOM 1206 O O . VAL A 1 158 ? 16.584 -9.803 -24.584 1.00 97.88 158 VAL A O 1
ATOM 1209 N N . CYS A 1 159 ? 14.564 -9.208 -23.786 1.00 98.25 159 CYS A N 1
ATOM 1210 C CA . CYS A 1 159 ? 13.854 -9.214 -25.062 1.00 98.25 159 CYS A CA 1
ATOM 1211 C C . CYS A 1 159 ? 14.546 -8.347 -26.125 1.00 98.25 159 CYS A C 1
ATOM 1213 O O . CYS A 1 159 ? 14.764 -8.828 -27.236 1.00 98.25 159 CYS A O 1
ATOM 1215 N N . GLU A 1 160 ? 14.987 -7.133 -25.774 1.00 95.31 160 GLU A N 1
ATOM 1216 C CA . GLU A 1 160 ? 15.732 -6.258 -26.694 1.00 95.31 160 GLU A CA 1
ATOM 1217 C C . GLU A 1 160 ? 17.044 -6.881 -27.197 1.00 95.31 160 GLU A C 1
ATOM 1219 O O . GLU A 1 160 ? 17.440 -6.637 -28.334 1.00 95.31 160 GLU A O 1
ATOM 1224 N N . ARG A 1 161 ? 17.726 -7.687 -26.375 1.00 96.50 161 ARG A N 1
ATOM 1225 C CA . ARG A 1 161 ? 19.020 -8.299 -26.728 1.00 96.50 161 ARG A CA 1
ATOM 1226 C C . ARG A 1 161 ? 18.878 -9.567 -27.561 1.00 96.50 161 ARG A C 1
ATOM 1228 O O . ARG A 1 161 ? 19.786 -9.895 -28.316 1.00 96.50 161 ARG A O 1
ATOM 1235 N N . VAL A 1 162 ? 17.768 -10.285 -27.401 1.00 98.19 162 VAL A N 1
ATOM 1236 C CA . VAL A 1 162 ? 17.522 -11.570 -28.078 1.00 98.19 162 VAL A CA 1
ATOM 1237 C C . VAL A 1 162 ? 16.553 -11.459 -29.259 1.00 98.19 162 VAL A C 1
ATOM 1239 O O . VAL A 1 162 ? 16.277 -12.461 -29.910 1.00 98.19 162 VAL A O 1
ATOM 1242 N N . GLY A 1 163 ? 16.029 -10.262 -29.542 1.00 97.12 163 GLY A N 1
ATOM 1243 C CA . GLY A 1 163 ? 15.082 -10.025 -30.636 1.00 97.12 163 GLY A CA 1
ATOM 1244 C C . GLY A 1 163 ? 13.656 -10.510 -30.349 1.00 97.12 163 GLY A C 1
ATOM 1245 O O . GLY A 1 163 ? 12.923 -10.825 -31.282 1.00 97.12 163 GLY A O 1
ATOM 1246 N N . ALA A 1 164 ? 13.259 -10.590 -29.075 1.00 98.50 164 ALA A N 1
ATOM 1247 C CA . ALA A 1 164 ? 11.896 -10.942 -28.678 1.00 98.50 164 ALA A CA 1
ATOM 1248 C C . ALA A 1 164 ? 11.030 -9.691 -28.438 1.00 98.50 164 ALA A C 1
ATOM 1250 O O . ALA A 1 164 ? 11.534 -8.622 -28.098 1.00 98.50 164 ALA A O 1
ATOM 1251 N N . ASP A 1 165 ? 9.710 -9.841 -28.561 1.00 98.06 165 ASP A N 1
ATOM 1252 C CA . ASP A 1 165 ? 8.729 -8.795 -28.251 1.00 98.06 165 ASP A CA 1
ATOM 1253 C C . ASP A 1 165 ? 8.195 -8.972 -26.821 1.00 98.06 165 ASP A C 1
ATOM 1255 O O . ASP A 1 165 ? 7.452 -9.913 -26.521 1.00 98.06 165 ASP A O 1
ATOM 1259 N N . VAL A 1 166 ? 8.550 -8.042 -25.930 1.00 98.12 166 VAL A N 1
ATOM 1260 C CA . VAL A 1 166 ? 8.140 -8.085 -24.520 1.00 98.12 166 VAL A CA 1
ATOM 1261 C C . VAL A 1 166 ? 6.621 -8.006 -24.336 1.00 98.12 166 VAL A C 1
ATOM 1263 O O . VAL A 1 166 ? 6.102 -8.585 -23.385 1.00 98.12 166 VAL A O 1
ATOM 1266 N N . HIS A 1 167 ? 5.874 -7.362 -25.237 1.00 98.00 167 HIS A N 1
ATOM 1267 C CA . HIS A 1 167 ? 4.415 -7.298 -25.132 1.00 98.00 167 HIS A CA 1
ATOM 1268 C C . HIS A 1 167 ? 3.774 -8.654 -25.437 1.00 98.00 167 HIS A C 1
ATOM 1270 O O . HIS A 1 167 ? 2.808 -9.046 -24.776 1.00 98.00 167 HIS A O 1
ATOM 1276 N N . GLN A 1 168 ? 4.338 -9.410 -26.383 1.00 98.38 168 GLN A N 1
ATOM 1277 C CA . GLN A 1 168 ? 3.910 -10.785 -26.652 1.00 98.38 168 GLN A CA 1
ATOM 1278 C C . GLN A 1 168 ? 4.263 -11.713 -25.487 1.00 98.38 168 GLN A C 1
ATOM 1280 O O . GLN A 1 168 ? 3.423 -12.516 -25.079 1.00 98.38 168 GLN A O 1
ATOM 1285 N N . VAL A 1 169 ? 5.455 -11.556 -24.899 1.00 98.44 169 VAL A N 1
ATOM 1286 C CA . VAL A 1 169 ? 5.875 -12.305 -23.702 1.00 98.44 169 VAL A CA 1
ATOM 1287 C C . VAL A 1 169 ? 4.958 -12.002 -22.514 1.00 98.44 169 VAL A C 1
ATOM 1289 O O . VAL A 1 169 ? 4.406 -12.928 -21.920 1.00 98.44 169 VAL A O 1
ATOM 1292 N N . ALA A 1 170 ? 4.714 -10.723 -22.211 1.00 98.06 170 ALA A N 1
ATOM 1293 C CA . ALA A 1 170 ? 3.819 -10.286 -21.140 1.00 98.06 170 ALA A CA 1
ATOM 1294 C C . ALA A 1 170 ? 2.399 -10.840 -21.320 1.00 98.06 170 ALA A C 1
ATOM 1296 O O . ALA A 1 170 ? 1.801 -11.344 -20.367 1.00 98.06 170 ALA A O 1
ATOM 1297 N N . ARG A 1 171 ? 1.870 -10.799 -22.553 1.00 97.88 171 ARG A N 1
ATOM 1298 C CA . ARG A 1 171 ? 0.566 -11.384 -22.886 1.00 97.88 171 ARG A CA 1
ATOM 1299 C C . ARG A 1 171 ? 0.564 -12.893 -22.662 1.00 97.88 171 ARG A C 1
ATOM 1301 O O . ARG A 1 171 ? -0.351 -13.388 -22.015 1.00 97.88 171 ARG A O 1
ATOM 1308 N N . GLY A 1 172 ? 1.569 -13.609 -23.169 1.00 98.12 172 GLY A N 1
ATOM 1309 C CA . GLY A 1 172 ? 1.690 -15.061 -23.018 1.00 98.12 172 GLY A CA 1
ATOM 1310 C C . GLY A 1 172 ? 1.745 -15.494 -21.552 1.00 98.12 172 GLY A C 1
ATOM 1311 O O . GLY A 1 172 ? 0.979 -16.362 -21.142 1.00 98.12 172 GLY A O 1
ATOM 1312 N N . MET A 1 173 ? 2.574 -14.829 -20.742 1.00 97.94 173 MET A N 1
ATOM 1313 C CA . MET A 1 173 ? 2.653 -15.056 -19.295 1.00 97.94 173 MET A CA 1
ATOM 1314 C C . MET A 1 173 ? 1.334 -14.736 -18.584 1.00 97.94 173 MET A C 1
ATOM 1316 O O . MET A 1 173 ? 0.877 -15.494 -17.732 1.00 97.94 173 MET A O 1
ATOM 1320 N N . GLY A 1 174 ? 0.709 -13.610 -18.931 1.00 97.62 174 GLY A N 1
ATOM 1321 C CA . GLY A 1 174 ? -0.492 -13.110 -18.269 1.00 97.62 174 GLY A CA 1
ATOM 1322 C C . GLY A 1 174 ? -1.747 -13.965 -18.468 1.00 97.62 174 GLY A C 1
ATOM 1323 O O . GLY A 1 174 ? -2.710 -13.789 -17.720 1.00 97.62 174 GLY A O 1
ATOM 1324 N N . LEU A 1 175 ? -1.753 -14.875 -19.451 1.00 97.75 175 LEU A N 1
ATOM 1325 C CA . LEU A 1 175 ? -2.824 -15.861 -19.644 1.00 97.75 175 LEU A CA 1
ATOM 1326 C C . LEU A 1 175 ? -2.810 -16.957 -18.569 1.00 97.75 175 LEU A C 1
ATOM 1328 O O . LEU A 1 175 ? -3.845 -17.579 -18.319 1.00 97.75 175 LEU A O 1
ATOM 1332 N N . ASP A 1 176 ? -1.673 -17.181 -17.906 1.00 98.19 176 ASP A N 1
ATOM 1333 C CA . ASP A 1 176 ? -1.607 -18.075 -16.757 1.00 98.19 176 ASP A CA 1
ATOM 1334 C C . ASP A 1 176 ? -2.319 -17.433 -15.559 1.00 98.19 176 ASP A C 1
ATOM 1336 O O . ASP A 1 176 ? -1.916 -16.383 -15.045 1.00 98.19 176 ASP A O 1
ATOM 1340 N N . ARG A 1 177 ? -3.380 -18.088 -15.076 1.00 96.06 177 ARG A N 1
ATOM 1341 C CA . ARG A 1 177 ? -4.201 -17.602 -13.956 1.00 96.06 177 ARG A CA 1
ATOM 1342 C C . ARG A 1 177 ? -3.421 -17.450 -12.647 1.00 96.06 177 ARG A C 1
ATOM 1344 O O . ARG A 1 177 ? -3.871 -16.702 -11.785 1.00 96.06 177 ARG A O 1
ATOM 1351 N N . ARG A 1 178 ? -2.277 -18.124 -12.492 1.00 97.00 178 ARG A N 1
ATOM 1352 C CA . ARG A 1 178 ? -1.388 -17.988 -11.325 1.00 97.00 178 ARG A CA 1
ATOM 1353 C C . ARG A 1 178 ? -0.590 -16.680 -11.352 1.00 97.00 178 ARG A C 1
ATOM 1355 O O . ARG A 1 178 ? -0.161 -16.217 -10.303 1.00 97.00 178 ARG A O 1
ATOM 1362 N N . ILE A 1 179 ? -0.400 -16.089 -12.536 1.00 96.50 179 ILE A N 1
ATOM 1363 C CA . ILE A 1 179 ? 0.352 -14.841 -12.750 1.00 96.50 179 ILE A CA 1
ATOM 1364 C C . ILE A 1 179 ? -0.609 -13.652 -12.882 1.00 96.50 179 ILE A C 1
ATOM 1366 O O . ILE A 1 179 ? -0.438 -12.612 -12.233 1.00 96.50 179 ILE A O 1
ATOM 1370 N N . GLY A 1 180 ? -1.623 -13.809 -13.736 1.00 96.12 180 GLY A N 1
ATOM 1371 C CA . GLY A 1 180 ? -2.576 -12.769 -14.105 1.00 96.12 180 GLY A CA 1
ATOM 1372 C C . GLY A 1 180 ? -1.981 -11.676 -15.004 1.00 96.12 180 GLY A C 1
ATOM 1373 O O . GLY A 1 180 ? -0.815 -11.298 -14.895 1.00 96.12 180 GLY A O 1
ATOM 1374 N N . SER A 1 181 ? -2.822 -11.112 -15.870 1.00 94.62 181 SER A N 1
ATOM 1375 C CA . SER A 1 181 ? -2.423 -10.175 -16.933 1.00 94.62 181 SER A CA 1
ATOM 1376 C C . SER A 1 181 ? -2.153 -8.734 -16.483 1.00 94.62 181 SER A C 1
ATOM 1378 O O . SER A 1 181 ? -1.535 -7.963 -17.214 1.00 94.62 181 SER A O 1
ATOM 1380 N N . LYS A 1 182 ? -2.614 -8.334 -15.293 1.00 95.25 182 LYS A N 1
ATOM 1381 C CA . LYS A 1 182 ? -2.454 -6.958 -14.792 1.00 95.25 182 LYS A CA 1
ATOM 1382 C C . LYS A 1 182 ? -1.040 -6.717 -14.247 1.00 95.25 182 LYS A C 1
ATOM 1384 O O . LYS A 1 182 ? -0.431 -7.633 -13.694 1.00 95.25 182 LYS A O 1
ATOM 1389 N N . PHE A 1 183 ? -0.572 -5.465 -14.328 1.00 95.00 183 PHE A N 1
ATOM 1390 C CA . PHE A 1 183 ? 0.752 -5.021 -13.847 1.00 95.00 183 PHE A CA 1
ATOM 1391 C C . PHE A 1 183 ? 1.944 -5.718 -14.535 1.00 95.00 183 PHE A C 1
ATOM 1393 O O . PHE A 1 183 ? 2.983 -5.927 -13.923 1.00 95.00 183 PHE A O 1
ATOM 1400 N N . LEU A 1 184 ? 1.797 -6.063 -15.819 1.00 96.88 184 LEU A N 1
ATOM 1401 C CA . LEU A 1 184 ? 2.859 -6.618 -16.672 1.00 96.88 184 LEU A CA 1
ATOM 1402 C C . LEU A 1 184 ? 3.148 -5.705 -17.878 1.00 96.88 184 LEU A C 1
ATOM 1404 O O . LEU A 1 184 ? 3.401 -6.177 -18.981 1.00 96.88 184 LEU A O 1
ATOM 1408 N N . HIS A 1 185 ? 3.063 -4.388 -17.684 1.00 94.06 185 HIS A N 1
ATOM 1409 C CA . HIS A 1 185 ? 3.366 -3.413 -18.731 1.00 94.06 185 HIS A CA 1
ATOM 1410 C C . HIS A 1 185 ? 4.796 -2.898 -18.528 1.00 94.06 185 HIS A C 1
ATOM 1412 O O . HIS A 1 185 ? 5.035 -2.218 -17.527 1.00 94.06 185 HIS A O 1
ATOM 1418 N N . PRO A 1 186 ? 5.745 -3.226 -19.421 1.00 94.06 186 PRO A N 1
ATOM 1419 C CA . PRO A 1 186 ? 7.089 -2.669 -19.350 1.00 94.06 186 PRO A CA 1
ATOM 1420 C C . PRO A 1 186 ? 7.065 -1.173 -19.693 1.00 94.06 186 PRO A C 1
ATOM 1422 O O . PRO A 1 186 ? 6.202 -0.710 -20.441 1.00 94.06 186 PRO A O 1
ATOM 1425 N N . GLY A 1 187 ? 8.015 -0.414 -19.156 1.00 92.69 187 GLY A N 1
ATOM 1426 C CA . GLY A 1 187 ? 8.069 1.037 -19.324 1.00 92.69 187 GLY A CA 1
ATOM 1427 C C . GLY A 1 187 ? 9.297 1.677 -18.668 1.00 92.69 187 GLY A C 1
ATOM 1428 O O . GLY A 1 187 ? 10.272 0.981 -18.385 1.00 92.69 187 GLY A O 1
ATOM 1429 N N . PRO A 1 188 ? 9.279 2.995 -18.404 1.00 91.50 188 PRO A N 1
ATOM 1430 C CA . PRO A 1 188 ? 10.419 3.726 -17.832 1.00 91.50 188 PRO A CA 1
ATOM 1431 C C . PRO A 1 188 ? 10.645 3.470 -16.328 1.00 91.50 188 PRO A C 1
ATOM 1433 O O . PRO A 1 188 ? 11.526 4.080 -15.726 1.00 91.50 188 PRO A O 1
ATOM 1436 N N . GLY A 1 189 ? 9.864 2.574 -15.722 1.00 93.38 189 GLY A N 1
ATOM 1437 C CA . GLY A 1 189 ? 9.812 2.339 -14.279 1.00 93.38 189 GLY A CA 1
ATOM 1438 C C . GLY A 1 189 ? 8.476 2.781 -13.683 1.00 93.38 189 GLY A C 1
ATOM 1439 O O . GLY A 1 189 ? 7.599 3.275 -14.392 1.00 93.38 189 GLY A O 1
ATOM 1440 N N . TYR A 1 190 ? 8.310 2.577 -12.380 1.00 94.44 190 TYR A N 1
ATOM 1441 C CA . TYR A 1 190 ? 7.185 3.092 -11.604 1.00 94.44 190 TYR A CA 1
ATOM 1442 C C . TYR A 1 190 ? 7.590 4.327 -10.786 1.00 94.44 190 TYR A C 1
ATOM 1444 O O . TYR A 1 190 ? 8.740 4.465 -10.353 1.00 94.44 190 TYR A O 1
ATOM 1452 N N . GLY A 1 191 ? 6.618 5.208 -10.553 1.00 91.06 191 GLY A N 1
ATOM 1453 C CA . GLY A 1 191 ? 6.746 6.416 -9.737 1.00 91.06 191 GLY A CA 1
ATOM 1454 C C . GLY A 1 191 ? 5.532 6.621 -8.830 1.00 91.06 191 GLY A C 1
ATOM 1455 O O . GLY A 1 191 ? 4.916 5.644 -8.393 1.00 91.06 191 GLY A O 1
ATOM 1456 N N . GLY A 1 192 ? 5.200 7.887 -8.581 1.00 86.50 192 GLY A N 1
ATOM 1457 C CA . GLY A 1 192 ? 4.099 8.306 -7.715 1.00 86.50 192 GLY A CA 1
ATOM 1458 C C . GLY A 1 192 ? 4.431 8.226 -6.228 1.00 86.50 192 GLY A C 1
ATOM 1459 O O . GLY A 1 192 ? 5.470 7.700 -5.819 1.00 86.50 192 GLY A O 1
ATOM 1460 N N . SER A 1 193 ? 3.515 8.735 -5.413 1.00 82.62 193 SER A N 1
ATOM 1461 C CA . SER A 1 193 ? 3.680 8.856 -3.960 1.00 82.62 193 SER A CA 1
ATOM 1462 C C . SER A 1 193 ? 3.593 7.532 -3.181 1.00 82.62 193 SER A C 1
ATOM 1464 O O . SER A 1 193 ? 4.094 7.453 -2.059 1.00 82.62 193 SER A O 1
ATOM 1466 N N . CYS A 1 194 ? 3.000 6.478 -3.757 1.00 87.12 194 CYS A N 1
ATOM 1467 C CA . CYS A 1 194 ? 2.747 5.218 -3.042 1.00 87.12 194 CYS A CA 1
ATOM 1468 C C . CYS A 1 194 ? 3.868 4.180 -3.189 1.00 87.12 194 CYS A C 1
ATOM 1470 O O . CYS A 1 194 ? 4.458 3.776 -2.193 1.00 87.12 194 CYS A O 1
ATOM 1472 N N . PHE A 1 195 ? 4.171 3.704 -4.406 1.00 92.62 195 PHE A N 1
ATOM 1473 C CA . PHE A 1 195 ? 5.042 2.528 -4.567 1.00 92.62 195 PHE A CA 1
ATOM 1474 C C . PHE A 1 195 ? 6.466 2.732 -4.046 1.00 92.62 195 PHE A C 1
ATOM 1476 O O . PHE A 1 195 ? 6.867 1.921 -3.215 1.00 92.62 195 PHE A O 1
ATOM 1483 N N . PRO A 1 196 ? 7.226 3.772 -4.457 1.00 90.06 196 PRO A N 1
ATOM 1484 C CA . PRO A 1 196 ? 8.591 3.967 -3.973 1.00 90.06 196 PRO A CA 1
ATOM 1485 C C . PRO A 1 196 ? 8.647 4.060 -2.447 1.00 90.06 196 PRO A C 1
ATOM 1487 O O . PRO A 1 196 ? 9.409 3.326 -1.820 1.00 90.06 196 PRO A O 1
ATOM 1490 N N . LYS A 1 197 ? 7.776 4.889 -1.859 1.00 88.75 197 LYS A N 1
ATOM 1491 C CA . LYS A 1 197 ? 7.645 5.059 -0.410 1.00 88.75 197 LYS A CA 1
ATOM 1492 C C . LYS A 1 197 ? 7.350 3.734 0.286 1.00 88.75 197 LYS A C 1
ATOM 1494 O O . LYS A 1 197 ? 8.069 3.366 1.208 1.00 88.75 197 LYS A O 1
ATOM 1499 N N . ASP A 1 198 ? 6.311 3.021 -0.141 1.00 90.50 198 ASP A N 1
ATOM 1500 C CA . ASP A 1 198 ? 5.845 1.836 0.575 1.00 90.50 198 ASP A CA 1
ATOM 1501 C C . ASP A 1 198 ? 6.851 0.684 0.465 1.00 90.50 198 ASP A C 1
ATOM 1503 O O . ASP A 1 198 ? 7.063 -0.039 1.435 1.00 90.50 198 ASP A O 1
ATOM 1507 N N . THR A 1 199 ? 7.531 0.531 -0.680 1.00 92.62 199 THR A N 1
ATOM 1508 C CA . THR A 1 199 ? 8.615 -0.456 -0.813 1.00 92.62 199 THR A CA 1
ATOM 1509 C C . THR A 1 199 ? 9.821 -0.130 0.062 1.00 92.62 199 THR A C 1
ATOM 1511 O O . THR A 1 199 ? 10.372 -1.038 0.682 1.00 92.62 199 THR A O 1
ATOM 1514 N N . SER A 1 200 ? 10.214 1.145 0.153 1.00 90.88 200 SER A N 1
ATOM 1515 C CA . SER A 1 200 ? 11.316 1.574 1.022 1.00 90.88 200 SER A CA 1
ATOM 1516 C C . SER A 1 200 ? 10.966 1.401 2.499 1.00 90.88 200 SER A C 1
ATOM 1518 O O . SER A 1 200 ? 11.759 0.841 3.250 1.00 90.88 200 SER A O 1
ATOM 1520 N N . ALA A 1 201 ? 9.754 1.791 2.899 1.00 89.88 201 ALA A N 1
ATOM 1521 C CA . ALA A 1 201 ? 9.276 1.618 4.265 1.00 89.88 201 ALA A CA 1
ATOM 1522 C C . ALA A 1 201 ? 9.209 0.134 4.659 1.00 89.88 201 ALA A C 1
ATOM 1524 O O . AL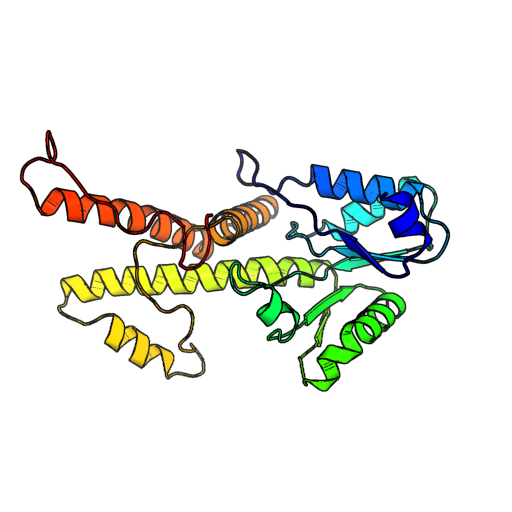A A 1 201 ? 9.644 -0.223 5.747 1.00 89.88 201 ALA A O 1
ATOM 1525 N N . LEU A 1 202 ? 8.741 -0.756 3.773 1.00 92.31 202 LEU A N 1
ATOM 1526 C CA . LEU A 1 202 ? 8.747 -2.200 4.039 1.00 92.31 202 LEU A CA 1
ATOM 1527 C C . LEU A 1 202 ? 10.169 -2.755 4.211 1.00 92.31 202 LEU A C 1
ATOM 1529 O O . LEU A 1 202 ? 10.390 -3.606 5.072 1.00 92.31 202 LEU A O 1
ATOM 1533 N N . LEU A 1 203 ? 11.127 -2.289 3.402 1.00 91.94 203 LEU A N 1
ATOM 1534 C CA . LEU A 1 203 ? 12.528 -2.689 3.535 1.00 91.94 203 LEU A CA 1
ATOM 1535 C C . LEU A 1 203 ? 13.101 -2.244 4.886 1.00 91.94 203 LEU A C 1
ATOM 1537 O O . LEU A 1 203 ? 13.765 -3.039 5.543 1.00 91.94 203 LEU A O 1
ATOM 1541 N N . GLN A 1 204 ? 12.804 -1.019 5.321 1.00 89.62 204 GLN A N 1
ATOM 1542 C CA . GLN A 1 204 ? 13.233 -0.516 6.623 1.00 89.62 204 GLN A CA 1
ATOM 1543 C C . GLN A 1 204 ? 12.595 -1.291 7.780 1.00 89.62 204 GLN A C 1
ATOM 1545 O O . GLN A 1 204 ? 13.311 -1.728 8.674 1.00 89.62 204 GLN A O 1
ATOM 1550 N N . ILE A 1 205 ? 11.280 -1.528 7.736 1.00 90.06 205 ILE A N 1
ATOM 1551 C CA . ILE A 1 205 ? 10.579 -2.326 8.755 1.00 90.06 205 ILE A CA 1
ATOM 1552 C C . ILE A 1 205 ? 11.233 -3.706 8.880 1.00 90.06 205 ILE A C 1
ATOM 1554 O O . ILE A 1 205 ? 11.490 -4.180 9.980 1.00 90.06 205 ILE A O 1
ATOM 1558 N N . ALA A 1 206 ? 11.546 -4.356 7.757 1.00 92.44 206 ALA A N 1
ATOM 1559 C CA . ALA A 1 206 ? 12.251 -5.631 7.780 1.00 92.44 206 ALA A CA 1
ATOM 1560 C C . ALA A 1 206 ? 13.623 -5.525 8.474 1.00 92.44 206 ALA A C 1
ATOM 1562 O O . ALA A 1 206 ? 13.950 -6.371 9.304 1.00 92.44 206 ALA A O 1
ATOM 1563 N N . GLN A 1 207 ? 14.397 -4.476 8.180 1.00 90.81 207 GLN A N 1
ATOM 1564 C CA . GLN A 1 207 ? 15.719 -4.248 8.772 1.00 90.81 207 GLN A CA 1
ATOM 1565 C C . GLN A 1 207 ? 15.663 -3.968 10.277 1.00 90.81 207 GLN A C 1
ATOM 1567 O O . GLN A 1 207 ? 16.512 -4.469 11.008 1.00 90.81 207 GLN A O 1
ATOM 1572 N N . GLU A 1 208 ? 14.662 -3.220 10.744 1.00 90.38 208 GLU A N 1
ATOM 1573 C CA . GLU A 1 208 ? 14.406 -2.966 12.172 1.00 90.38 208 GLU A CA 1
ATOM 1574 C C . GLU A 1 208 ? 14.063 -4.251 12.945 1.00 90.38 208 GLU A C 1
ATOM 1576 O O . GLU A 1 208 ? 14.240 -4.314 14.159 1.00 90.38 208 GLU A O 1
ATOM 1581 N N . HIS A 1 209 ? 13.624 -5.290 12.230 1.00 92.69 209 HIS A N 1
ATOM 1582 C CA . HIS A 1 209 ? 13.367 -6.634 12.744 1.00 92.69 209 HIS A CA 1
ATOM 1583 C C . HIS A 1 209 ? 14.437 -7.654 12.314 1.00 92.69 209 HIS A C 1
ATOM 1585 O O . HIS A 1 209 ? 14.140 -8.839 12.153 1.00 92.69 209 HIS A O 1
ATOM 1591 N N . ASP A 1 210 ? 15.678 -7.197 12.113 1.00 94.81 210 ASP A N 1
ATOM 1592 C CA . ASP A 1 210 ? 16.852 -8.026 11.811 1.00 94.81 210 ASP A CA 1
ATOM 1593 C C . ASP A 1 210 ? 16.712 -8.903 10.546 1.00 94.81 210 ASP A C 1
ATOM 1595 O O . ASP A 1 210 ? 17.366 -9.941 10.407 1.00 94.81 210 ASP A O 1
ATOM 1599 N N . TYR A 1 211 ? 15.882 -8.487 9.582 1.00 96.31 211 TYR A N 1
ATOM 1600 C CA . TYR A 1 211 ? 15.652 -9.205 8.329 1.00 96.31 211 TYR A CA 1
ATOM 1601 C C . TYR A 1 211 ? 16.015 -8.368 7.096 1.00 96.31 211 TYR A C 1
ATOM 1603 O O . TYR A 1 211 ? 15.559 -7.242 6.907 1.00 96.31 211 TYR A O 1
ATOM 1611 N N . GLN A 1 212 ? 16.806 -8.942 6.188 1.00 93.75 212 GLN A N 1
ATOM 1612 C CA . GLN A 1 212 ? 17.119 -8.315 4.901 1.00 93.75 212 GLN A CA 1
ATOM 1613 C C . GLN A 1 212 ? 16.142 -8.798 3.826 1.00 93.75 212 GLN A C 1
ATOM 1615 O O . GLN A 1 212 ? 16.160 -9.956 3.408 1.00 93.75 212 GLN A O 1
ATOM 1620 N N . PHE A 1 213 ? 15.285 -7.897 3.342 1.00 95.06 213 PHE A N 1
ATOM 1621 C CA . PHE A 1 213 ? 14.303 -8.228 2.311 1.00 95.06 213 PHE A CA 1
ATOM 1622 C C . PHE A 1 213 ? 14.912 -8.139 0.901 1.00 95.06 213 PHE A C 1
ATOM 1624 O O . PHE A 1 213 ? 14.678 -7.186 0.156 1.00 95.06 213 PHE A O 1
ATOM 1631 N N . GLU A 1 214 ? 15.657 -9.175 0.509 1.00 97.31 214 GLU A N 1
ATOM 1632 C CA . GLU A 1 214 ? 16.431 -9.205 -0.746 1.00 97.31 214 GLU A CA 1
ATOM 1633 C C . GLU A 1 214 ? 15.595 -8.927 -2.004 1.00 97.31 214 GLU A C 1
ATOM 1635 O O . GLU A 1 214 ? 16.012 -8.167 -2.877 1.00 97.31 214 GLU A O 1
ATOM 1640 N N . ILE A 1 215 ? 14.381 -9.485 -2.088 1.00 97.31 215 ILE A N 1
ATOM 1641 C CA . ILE A 1 215 ? 13.504 -9.280 -3.251 1.00 97.31 215 ILE A CA 1
ATOM 1642 C C . ILE A 1 215 ? 13.117 -7.803 -3.385 1.00 97.31 215 ILE A C 1
ATOM 1644 O O . ILE A 1 215 ? 13.262 -7.228 -4.458 1.00 97.31 215 ILE A O 1
ATOM 1648 N N . VAL A 1 216 ? 12.646 -7.164 -2.310 1.00 96.56 216 VAL A N 1
ATOM 1649 C CA . VAL A 1 216 ? 12.206 -5.757 -2.357 1.00 96.56 216 VAL A CA 1
ATOM 1650 C C . VAL A 1 216 ? 13.389 -4.823 -2.618 1.00 96.56 216 VAL A C 1
ATOM 1652 O O . VAL A 1 216 ? 13.265 -3.875 -3.395 1.00 96.56 216 VAL A O 1
ATOM 1655 N N . LYS A 1 217 ? 14.557 -5.133 -2.047 1.00 96.38 217 LYS A N 1
ATOM 1656 C CA . LYS A 1 217 ? 15.808 -4.422 -2.326 1.00 96.38 217 LYS A CA 1
ATOM 1657 C C . LYS A 1 217 ? 16.169 -4.472 -3.814 1.00 96.38 217 LYS A C 1
ATOM 1659 O O . LYS A 1 217 ? 16.449 -3.432 -4.405 1.00 96.38 217 LYS A O 1
ATOM 1664 N N . ALA A 1 218 ? 16.107 -5.652 -4.434 1.00 97.75 218 ALA A N 1
ATOM 1665 C CA . ALA A 1 218 ? 16.346 -5.800 -5.869 1.00 97.75 218 ALA A CA 1
ATOM 1666 C C . ALA A 1 218 ? 15.307 -5.034 -6.704 1.00 97.75 218 ALA A C 1
ATOM 1668 O O . ALA A 1 218 ? 15.663 -4.359 -7.663 1.00 97.75 218 ALA A O 1
ATOM 1669 N N . VAL A 1 219 ? 14.030 -5.069 -6.311 1.00 97.44 219 VAL A N 1
ATOM 1670 C CA . VAL A 1 219 ? 12.941 -4.355 -7.001 1.00 97.44 219 VAL A CA 1
ATOM 1671 C C . VAL A 1 219 ? 13.173 -2.844 -7.040 1.00 97.44 219 VAL A C 1
ATOM 1673 O O . VAL A 1 219 ? 12.985 -2.239 -8.101 1.00 97.44 219 VAL A O 1
ATOM 1676 N N . LEU A 1 220 ? 13.604 -2.252 -5.921 1.00 95.00 220 LEU A N 1
ATOM 1677 C CA . LEU A 1 220 ? 13.964 -0.834 -5.828 1.00 95.00 220 LEU A CA 1
ATOM 1678 C C . LEU A 1 220 ? 15.141 -0.486 -6.747 1.00 95.00 220 LEU A C 1
ATOM 1680 O O . LEU A 1 220 ? 15.078 0.502 -7.482 1.00 95.00 220 LEU A O 1
ATOM 1684 N N . GLU A 1 221 ? 16.187 -1.314 -6.736 1.00 96.38 221 GLU A N 1
ATOM 1685 C CA . GLU A 1 221 ? 17.385 -1.091 -7.546 1.00 96.38 221 GLU A CA 1
ATOM 1686 C C . GLU A 1 221 ? 17.093 -1.220 -9.045 1.00 96.38 221 GLU A C 1
ATOM 1688 O O . GLU A 1 221 ? 17.456 -0.342 -9.827 1.00 96.38 221 GLU A O 1
ATOM 1693 N N . VAL A 1 222 ? 16.335 -2.241 -9.448 1.00 96.81 222 VAL A N 1
ATOM 1694 C CA . VAL A 1 222 ? 15.875 -2.412 -10.833 1.00 96.81 222 VAL A CA 1
ATOM 1695 C C . VAL A 1 222 ? 15.073 -1.197 -11.294 1.00 96.81 222 VAL A C 1
ATOM 1697 O O . VAL A 1 222 ? 15.288 -0.699 -12.399 1.00 96.81 222 VAL A O 1
ATOM 1700 N N . ASN A 1 223 ? 14.178 -0.665 -10.455 1.00 96.25 223 ASN A N 1
ATOM 1701 C CA . ASN A 1 223 ? 13.406 0.525 -10.809 1.00 96.25 223 ASN A CA 1
ATOM 1702 C C . ASN A 1 223 ? 14.294 1.776 -10.951 1.00 96.25 223 ASN A C 1
ATOM 1704 O O . ASN A 1 223 ? 14.080 2.596 -11.847 1.00 96.25 223 ASN A O 1
ATOM 1708 N N . ARG A 1 224 ? 15.321 1.916 -10.102 1.00 95.31 224 ARG A N 1
ATOM 1709 C CA . ARG A 1 224 ? 16.326 2.984 -10.203 1.00 95.31 224 ARG A CA 1
ATOM 1710 C C . ARG A 1 224 ? 17.096 2.883 -11.524 1.00 95.31 224 ARG A C 1
ATOM 1712 O O . ARG A 1 224 ? 17.137 3.864 -12.267 1.00 95.31 224 ARG A O 1
ATOM 1719 N N . MET A 1 225 ? 17.616 1.698 -11.842 1.00 95.50 225 MET A N 1
ATOM 1720 C CA . MET A 1 225 ? 18.357 1.418 -13.076 1.00 95.50 225 MET A CA 1
ATOM 1721 C C . MET A 1 225 ? 17.500 1.606 -14.334 1.00 95.50 225 MET A C 1
ATOM 1723 O O . MET A 1 225 ? 17.998 2.076 -15.355 1.00 95.50 225 MET A O 1
ATOM 1727 N N . GLN A 1 226 ? 16.203 1.288 -14.283 1.00 94.75 226 GLN A N 1
ATOM 1728 C CA . GLN A 1 226 ? 15.307 1.456 -15.430 1.00 94.75 226 GLN A CA 1
ATOM 1729 C C . GLN A 1 226 ? 15.180 2.930 -15.853 1.00 94.75 226 GLN A C 1
ATOM 1731 O O . GLN A 1 226 ? 15.151 3.226 -17.051 1.00 94.75 226 GLN A O 1
ATOM 1736 N N . ARG A 1 227 ? 15.190 3.864 -14.890 1.00 91.31 227 ARG A N 1
ATOM 1737 C CA . ARG A 1 227 ? 15.211 5.310 -15.173 1.00 91.31 227 ARG A CA 1
ATOM 1738 C C . ARG A 1 227 ? 16.533 5.757 -15.798 1.00 91.31 227 ARG A C 1
ATOM 1740 O O . ARG A 1 227 ? 16.524 6.553 -16.733 1.00 91.31 227 ARG A O 1
ATOM 1747 N N . GLU A 1 228 ? 17.662 5.222 -15.335 1.00 92.81 228 GLU A N 1
ATOM 1748 C CA . GLU A 1 228 ? 18.984 5.508 -15.917 1.00 92.81 228 GLU A CA 1
ATOM 1749 C C . GLU A 1 228 ? 19.092 4.991 -17.352 1.00 92.81 228 GLU A C 1
ATOM 1751 O O . GLU A 1 228 ? 19.538 5.707 -18.247 1.00 92.81 228 GLU A O 1
ATOM 1756 N N . ARG A 1 229 ? 18.566 3.791 -17.609 1.00 92.62 229 ARG A N 1
ATOM 1757 C CA . ARG A 1 229 ? 18.546 3.183 -18.941 1.00 92.62 229 ARG A CA 1
ATOM 1758 C C . ARG A 1 229 ? 17.815 4.040 -19.975 1.00 92.62 229 ARG A C 1
ATOM 1760 O O . ARG A 1 229 ? 18.197 4.045 -21.145 1.00 92.62 229 ARG A O 1
ATOM 1767 N N . MET A 1 230 ? 16.771 4.768 -19.573 1.00 90.44 230 MET A N 1
ATOM 1768 C CA . MET A 1 230 ? 16.101 5.729 -20.454 1.00 90.44 230 MET A CA 1
ATOM 1769 C C . MET A 1 230 ? 17.069 6.834 -20.904 1.00 90.44 230 MET A C 1
ATOM 1771 O O . MET A 1 230 ? 17.125 7.154 -22.091 1.00 90.44 230 MET A O 1
ATOM 1775 N N . LEU A 1 231 ? 17.871 7.374 -19.981 1.00 89.31 231 LEU A N 1
ATOM 1776 C CA . LEU A 1 231 ? 18.896 8.372 -20.300 1.00 89.31 231 LEU A CA 1
ATOM 1777 C C . LEU A 1 231 ? 19.985 7.788 -21.199 1.00 89.31 231 LEU A C 1
ATOM 1779 O O . LEU A 1 231 ? 20.435 8.458 -22.126 1.00 89.31 231 LEU A O 1
ATOM 1783 N N . ASP A 1 232 ? 20.377 6.537 -20.974 1.00 91.44 232 ASP A N 1
ATOM 1784 C CA . ASP A 1 232 ? 21.390 5.874 -21.795 1.00 91.44 232 ASP A CA 1
ATOM 1785 C C . ASP A 1 232 ? 20.912 5.635 -23.229 1.00 91.44 232 ASP A C 1
ATOM 1787 O O . ASP A 1 232 ? 21.684 5.827 -24.168 1.00 91.44 232 ASP A O 1
ATOM 1791 N N . LYS A 1 233 ? 19.627 5.314 -23.428 1.00 91.06 233 LYS A N 1
ATOM 1792 C CA . LYS A 1 233 ? 19.020 5.259 -24.768 1.00 91.06 233 LYS A CA 1
ATOM 1793 C C . LYS A 1 233 ? 19.038 6.623 -25.458 1.00 91.06 233 LYS A C 1
ATOM 1795 O O . LYS A 1 233 ? 19.357 6.699 -26.636 1.00 91.06 233 LYS A O 1
ATOM 1800 N N . ILE A 1 234 ? 18.743 7.708 -24.740 1.00 90.81 234 ILE A N 1
ATOM 1801 C CA . ILE A 1 234 ? 18.815 9.066 -25.307 1.00 90.81 234 ILE A CA 1
ATOM 1802 C C . ILE A 1 234 ? 20.260 9.402 -25.703 1.00 90.81 234 ILE A C 1
ATOM 1804 O O . ILE A 1 234 ? 20.506 9.906 -26.798 1.00 90.81 234 ILE A O 1
ATOM 1808 N N . ARG A 1 235 ? 21.230 9.085 -24.836 1.00 91.19 235 ARG A N 1
ATOM 1809 C CA . ARG A 1 235 ? 22.661 9.304 -25.093 1.00 91.19 235 ARG A CA 1
ATOM 1810 C C . ARG A 1 235 ? 23.182 8.479 -26.265 1.00 91.19 235 ARG A C 1
ATOM 1812 O O . ARG A 1 235 ? 24.063 8.954 -26.966 1.00 91.19 235 ARG A O 1
ATOM 1819 N N . SER A 1 236 ? 22.664 7.273 -26.494 1.00 91.56 236 SER A N 1
ATOM 1820 C CA . SER A 1 236 ? 23.118 6.428 -27.605 1.00 91.56 236 SER A CA 1
ATOM 1821 C C . SER A 1 236 ? 22.576 6.861 -28.970 1.00 91.56 236 SER A C 1
ATOM 1823 O O . SER A 1 236 ? 23.126 6.458 -29.992 1.00 91.56 236 SER A O 1
ATOM 1825 N N . MET A 1 237 ? 21.534 7.699 -29.009 1.00 89.88 237 MET A N 1
ATOM 1826 C CA . MET A 1 237 ? 20.968 8.212 -30.262 1.00 89.88 237 MET A CA 1
ATOM 1827 C C . MET A 1 237 ? 21.802 9.330 -30.901 1.00 89.88 237 MET A C 1
ATOM 1829 O O . MET A 1 237 ? 21.680 9.549 -32.105 1.00 89.88 237 MET A O 1
ATOM 1833 N N . LEU A 1 238 ? 22.625 10.050 -30.128 1.00 88.00 238 LEU A N 1
ATOM 1834 C CA . LEU A 1 238 ? 23.393 11.203 -30.607 1.00 88.00 238 LEU A CA 1
ATOM 1835 C C . LEU A 1 238 ? 24.843 11.157 -30.096 1.00 88.00 238 LEU A C 1
ATOM 1837 O O . LEU A 1 238 ? 25.055 10.897 -28.916 1.00 88.00 238 LEU A O 1
ATOM 1841 N N . PRO A 1 239 ? 25.854 11.512 -30.915 1.00 86.12 239 PRO A N 1
ATOM 1842 C CA . PRO A 1 239 ? 27.249 11.588 -30.463 1.00 86.12 239 PRO A CA 1
ATOM 1843 C C . PRO A 1 239 ? 27.487 12.569 -29.300 1.00 86.12 239 PRO A C 1
ATOM 1845 O O . PRO A 1 239 ? 28.443 12.417 -28.544 1.00 86.12 239 PRO A O 1
ATOM 1848 N N . SER A 1 240 ? 26.645 13.601 -29.170 1.00 91.06 240 SER A N 1
ATOM 1849 C CA . SER A 1 240 ? 26.667 14.564 -28.066 1.00 91.06 240 SER A CA 1
ATOM 1850 C C . SER A 1 240 ? 25.278 15.157 -27.845 1.00 91.06 240 SER A C 1
ATOM 1852 O O . SER A 1 240 ? 24.585 15.490 -28.803 1.00 91.06 240 SER A O 1
ATOM 1854 N N . LEU A 1 241 ? 24.898 15.344 -26.577 1.00 89.88 241 LEU A N 1
ATOM 1855 C CA . LEU A 1 241 ? 23.655 16.023 -26.185 1.00 89.88 241 LEU A CA 1
ATOM 1856 C C . LEU A 1 241 ? 23.828 17.543 -26.025 1.00 89.88 241 LEU A C 1
ATOM 1858 O O . LEU A 1 241 ? 22.849 18.266 -25.832 1.00 89.88 241 LEU A O 1
ATOM 1862 N N . LYS A 1 242 ? 25.062 18.063 -26.080 1.00 93.00 242 LYS A N 1
ATOM 1863 C CA . LYS A 1 242 ? 25.331 19.488 -25.848 1.00 93.00 242 LYS A CA 1
ATOM 1864 C C . LYS A 1 242 ? 24.680 20.336 -26.945 1.00 93.00 242 LYS A C 1
ATOM 1866 O O . LYS A 1 242 ? 24.996 20.174 -28.117 1.00 93.00 242 LYS A O 1
ATOM 1871 N N . GLY A 1 243 ? 23.800 21.256 -26.549 1.00 92.25 243 GLY A N 1
ATOM 1872 C CA . GLY A 1 243 ? 23.065 22.128 -27.473 1.00 92.25 243 GLY A CA 1
ATOM 1873 C C . GLY A 1 243 ? 21.870 21.463 -28.165 1.00 92.25 243 GLY A C 1
ATOM 1874 O O . GLY A 1 243 ? 21.243 22.096 -29.006 1.00 92.25 243 GLY A O 1
ATOM 1875 N N . SER A 1 244 ? 21.540 20.215 -27.817 1.00 91.88 244 SER A N 1
ATOM 1876 C CA . SER A 1 244 ? 20.348 19.540 -28.337 1.00 91.88 244 SER A CA 1
ATOM 1877 C C . SER A 1 244 ? 19.084 20.023 -27.625 1.00 91.88 244 SER A C 1
ATOM 1879 O O . SER A 1 244 ? 19.090 20.251 -26.416 1.00 91.88 244 SER A O 1
ATOM 1881 N N . THR A 1 245 ? 17.979 20.124 -28.362 1.00 92.88 245 THR A N 1
ATOM 1882 C CA . THR A 1 245 ? 16.644 20.359 -27.798 1.00 92.88 245 THR A CA 1
ATOM 1883 C C . THR A 1 245 ? 15.900 19.030 -27.699 1.00 92.88 245 THR A C 1
ATOM 1885 O O . THR A 1 245 ? 15.729 18.345 -28.704 1.00 92.88 245 THR A O 1
ATOM 1888 N N . ILE A 1 246 ? 15.450 18.668 -26.496 1.00 90.88 246 ILE A N 1
ATOM 1889 C CA . ILE A 1 246 ? 14.705 17.430 -26.229 1.00 90.88 246 ILE A CA 1
ATOM 1890 C C . ILE A 1 246 ? 13.287 17.806 -25.804 1.00 90.88 246 ILE A C 1
ATOM 1892 O O . ILE A 1 246 ? 13.106 18.593 -24.878 1.00 90.88 246 ILE A O 1
ATOM 1896 N N . SER A 1 247 ? 12.285 17.242 -26.479 1.00 94.00 247 SER A N 1
ATOM 1897 C CA . SER A 1 247 ? 10.882 17.364 -26.070 1.00 94.00 247 SER A CA 1
ATOM 1898 C C . SER A 1 247 ? 10.501 16.192 -25.170 1.00 94.00 247 SER A C 1
ATOM 1900 O O . SER A 1 247 ? 10.784 15.044 -25.508 1.00 94.00 247 SER A O 1
ATOM 1902 N N . VAL A 1 248 ? 9.846 16.476 -24.044 1.00 91.94 248 VAL A N 1
ATOM 1903 C CA . VAL A 1 248 ? 9.349 15.467 -23.098 1.00 91.94 248 VAL A CA 1
ATOM 1904 C C . VAL A 1 248 ? 7.826 15.462 -23.163 1.00 91.94 248 VAL A C 1
ATOM 1906 O O . VAL A 1 248 ? 7.192 16.476 -22.877 1.00 91.94 248 VAL A O 1
ATOM 1909 N N . LEU A 1 249 ? 7.242 14.333 -23.571 1.00 92.38 249 LEU A N 1
ATOM 1910 C CA . LEU A 1 249 ? 5.793 14.149 -23.632 1.00 92.38 249 LEU A CA 1
ATOM 1911 C C . LEU A 1 249 ? 5.344 13.256 -22.471 1.00 92.38 249 LEU A C 1
ATOM 1913 O O . LEU A 1 249 ? 5.609 12.056 -22.479 1.00 92.38 249 LEU A O 1
ATOM 1917 N N . GLY A 1 250 ? 4.645 13.854 -21.505 1.00 89.56 250 GLY A N 1
ATOM 1918 C CA . GLY A 1 250 ? 4.242 13.213 -20.251 1.00 89.56 250 GLY A CA 1
ATOM 1919 C C . GLY A 1 250 ? 5.163 13.618 -19.100 1.00 89.56 250 GLY A C 1
ATOM 1920 O O . GLY A 1 250 ? 6.361 13.350 -19.140 1.00 89.56 250 GLY A O 1
ATOM 1921 N N . LEU A 1 251 ? 4.594 14.299 -18.102 1.00 89.50 251 LEU A N 1
ATOM 1922 C CA . LEU A 1 251 ? 5.311 14.778 -16.911 1.00 89.50 251 LEU A CA 1
ATOM 1923 C C . LEU A 1 251 ? 4.827 14.092 -15.633 1.00 89.50 251 LEU A C 1
ATOM 1925 O O . LEU A 1 251 ? 5.644 13.802 -14.765 1.00 89.50 251 LEU A O 1
ATOM 1929 N N . SER A 1 252 ? 3.527 13.809 -15.552 1.00 88.69 252 SER A N 1
ATOM 1930 C CA . SER A 1 252 ? 2.931 13.078 -14.440 1.00 88.69 252 SER A CA 1
ATOM 1931 C C . SER A 1 252 ? 3.439 11.638 -14.378 1.00 88.69 252 SER A C 1
ATOM 1933 O O . SER A 1 252 ? 3.818 11.042 -15.395 1.00 88.69 252 SER A O 1
ATOM 1935 N N . PHE A 1 253 ? 3.412 11.030 -13.191 1.00 85.50 253 PHE A N 1
ATOM 1936 C CA . PHE A 1 253 ? 3.930 9.667 -13.012 1.00 85.50 253 PHE A CA 1
ATOM 1937 C C . PHE A 1 253 ? 3.069 8.595 -13.704 1.00 85.50 253 PHE A C 1
ATOM 1939 O O . PHE A 1 253 ? 3.525 7.467 -13.923 1.00 85.50 253 PHE A O 1
ATOM 1946 N N . LYS A 1 254 ? 1.814 8.931 -14.031 1.00 85.12 254 LYS A N 1
ATOM 1947 C CA . LYS A 1 254 ? 0.877 8.108 -14.806 1.00 85.12 254 LYS A CA 1
ATOM 1948 C C . LYS A 1 254 ? -0.192 8.974 -15.502 1.00 85.12 254 LYS A C 1
ATOM 1950 O O . LYS A 1 254 ? -0.336 10.153 -15.177 1.00 85.12 254 LYS A O 1
ATOM 1955 N N . PRO A 1 255 ? -0.984 8.412 -16.435 1.00 84.31 255 PRO A N 1
ATOM 1956 C CA . PRO A 1 255 ? -2.103 9.130 -17.043 1.00 84.31 255 PRO A CA 1
ATOM 1957 C C . PRO A 1 255 ? -3.176 9.542 -16.021 1.00 84.31 255 PRO A C 1
ATOM 1959 O O . PRO A 1 255 ? -3.423 8.815 -15.058 1.00 84.31 255 PRO A O 1
ATOM 1962 N N . ASN A 1 256 ? -3.885 10.639 -16.309 1.00 81.38 256 ASN A N 1
ATOM 1963 C CA . ASN A 1 256 ? -5.044 11.138 -15.550 1.00 81.38 256 ASN A CA 1
ATOM 1964 C C . ASN A 1 256 ? -4.743 11.601 -14.108 1.00 81.38 256 ASN A C 1
ATOM 1966 O O . ASN A 1 256 ? -5.596 11.458 -13.233 1.00 81.38 256 ASN A O 1
ATOM 1970 N N . THR A 1 257 ? -3.550 12.144 -13.863 1.00 81.12 257 THR A N 1
ATOM 1971 C CA . THR A 1 257 ? -3.187 12.850 -12.621 1.00 81.12 257 THR A CA 1
ATOM 1972 C C . THR A 1 257 ? -2.202 13.986 -12.930 1.00 81.12 257 THR A C 1
ATOM 1974 O O . THR A 1 257 ? -1.568 13.967 -13.989 1.00 81.12 257 THR A O 1
ATOM 1977 N N . ASP A 1 258 ? -2.131 14.981 -12.049 1.00 83.50 258 ASP A N 1
ATOM 1978 C CA . ASP A 1 258 ? -1.143 16.062 -12.030 1.00 83.50 258 ASP A CA 1
ATOM 1979 C C . ASP A 1 258 ? 0.045 15.807 -11.075 1.00 83.50 258 ASP A C 1
ATOM 1981 O O . ASP A 1 258 ? 0.976 16.614 -11.077 1.00 83.50 258 ASP A O 1
ATOM 1985 N N . ASP A 1 259 ? 0.043 14.687 -10.336 1.00 74.94 259 ASP A N 1
ATOM 1986 C CA . ASP A 1 259 ? 1.196 14.147 -9.579 1.00 74.94 259 ASP A CA 1
ATOM 1987 C C . ASP A 1 259 ? 2.284 13.558 -10.503 1.00 74.94 259 ASP A C 1
ATOM 1989 O O . ASP A 1 259 ? 1.951 12.868 -11.504 1.00 74.94 259 ASP A O 1
#

Radius of gyration: 21.78 Å; chains: 1; bounding box: 52×40×61 Å

Sequence (259 aa):
DIRGGVEKSLVVFIAVGTPSREDGSADLRYVDEVADEIGRHLNGYKVIATKSTVPIGTGDRIRGIVEKHGADKLFDVVSNPEFLREGSAIEDFLRPNRVVIGADSEQAIAIMRDLYAPLYLMETPIVITNVASAEMIKYASNAFLAAKISFINEIAVVCERVGADVHQVARGMGLDRRIGSKFLHPGPGYGGSCFPKDTSALLQIAQEHDYQFEIVKAVLEVNRMQRERMLDKIRSMLPSLKGSTISVLGLSFKPNTDD

pLDDT: mean 93.34, std 5.58, range [65.94, 98.56]

Foldseek 3Di:
DLLVQLVPDQEAEDADEQAADPLLATRCPSVLVSLLSSLQNQPAAHEYEYQYLHAQCVQVVSVVNSCVSVCPPSYWYKYWYDDADPLCRVVCVLAPQATEIAGDDPVSVVVVCVVCVVNVVVVHHYHYHHRRVSSVVLLVVLLVLLLLALVLQVVVVVCVVVVHDSVVVLVVQQVPPVRHNPSNDHDLAADDRPNLSSLSNVQVSQVVVVHHPVSSVVSNVSRVVSNVVVVVVVCVVDVDCVPPDDDDDDDDRDPNDPD

Secondary structure (DSSP, 8-state):
-HHHHHHH-SEEEE----PBPTTS-B--HHHHHHHHHHHHT--S-EEEEE-S---TTHHHHHHHHHHTTT-TTSEEEEE----PPTTSHHHHHHS-S-EEEE-S-HHHHHHHHHHTHHHHTTT--EEEE-HHHHHHHHHHHHHHHHHHHHHHHHHHHHHHHHT--HHHHHHHHHTSTTT-STT---SS---TTTHHHHHHHHHHHHHHTT---HHHHHHHHHHHHHHHHHHHHHHHHSS--TT--------SSSTT---